Protein AF-A0A225DGY0-F1 (afdb_monomer_lite)

Structure (mmCIF, N/CA/C/O backbone):
data_AF-A0A225DGY0-F1
#
_entry.id   AF-A0A225DGY0-F1
#
loop_
_atom_site.group_PDB
_atom_site.id
_atom_site.type_symbol
_atom_site.label_atom_id
_atom_site.label_alt_id
_atom_site.label_comp_id
_atom_site.label_asym_id
_atom_site.label_entity_id
_atom_site.label_seq_id
_atom_site.pdbx_PDB_ins_code
_atom_site.Cartn_x
_atom_site.Cartn_y
_atom_site.Cartn_z
_atom_site.occupancy
_atom_site.B_iso_or_equiv
_atom_site.auth_seq_id
_atom_site.auth_comp_id
_atom_site.auth_asym_id
_atom_site.auth_atom_id
_atom_site.pdbx_PDB_model_num
ATOM 1 N N . MET A 1 1 ? -38.451 -11.635 30.577 1.00 43.66 1 MET A N 1
ATOM 2 C CA . MET A 1 1 ? -37.779 -10.522 29.883 1.00 43.66 1 MET A CA 1
ATOM 3 C C . MET A 1 1 ? -38.876 -9.990 29.008 1.00 43.66 1 MET A C 1
ATOM 5 O O . MET A 1 1 ? -39.442 -10.801 28.283 1.00 43.66 1 MET A O 1
ATOM 9 N N . ASP A 1 2 ? -39.330 -8.771 29.264 1.00 55.34 2 ASP A N 1
ATOM 10 C CA . ASP A 1 2 ? -40.578 -8.304 28.670 1.00 55.34 2 ASP A CA 1
ATOM 11 C C . ASP A 1 2 ? -40.370 -8.053 27.172 1.00 55.34 2 ASP A C 1
ATOM 13 O O . ASP A 1 2 ? -39.271 -7.681 26.752 1.00 55.34 2 ASP A O 1
ATOM 17 N N . PHE A 1 3 ? -41.392 -8.282 26.346 1.00 41.72 3 PHE A N 1
ATOM 18 C CA . PHE A 1 3 ? -41.265 -8.129 24.886 1.00 41.72 3 PHE A CA 1
ATOM 19 C C . PHE A 1 3 ? -40.825 -6.705 24.497 1.00 41.72 3 PHE A C 1
ATOM 21 O O . PHE A 1 3 ? -40.105 -6.521 23.516 1.00 41.72 3 PHE A O 1
ATOM 28 N N . ASN A 1 4 ? -41.180 -5.714 25.320 1.00 47.50 4 ASN A N 1
ATOM 29 C CA . ASN A 1 4 ? -40.756 -4.323 25.175 1.00 47.50 4 ASN A CA 1
ATOM 30 C C . ASN A 1 4 ? -39.251 -4.102 25.392 1.00 47.50 4 ASN A C 1
ATOM 32 O O . ASN A 1 4 ? -38.656 -3.312 24.659 1.00 47.50 4 ASN A O 1
ATOM 36 N N . ASP A 1 5 ? -38.614 -4.815 26.324 1.00 40.75 5 ASP A N 1
ATOM 37 C CA . ASP A 1 5 ? -37.167 -4.692 26.568 1.00 40.75 5 ASP A CA 1
ATOM 38 C C . ASP A 1 5 ? -36.364 -5.276 25.402 1.00 40.75 5 ASP A C 1
ATOM 40 O O . ASP A 1 5 ? -35.340 -4.725 24.993 1.00 40.75 5 ASP A O 1
ATOM 44 N N . LEU A 1 6 ? -36.855 -6.379 24.823 1.00 39.28 6 LEU A N 1
ATOM 45 C CA . LEU A 1 6 ? -36.258 -6.991 23.637 1.00 39.28 6 LEU A CA 1
ATOM 46 C C . LEU A 1 6 ? -36.388 -6.064 22.419 1.00 39.28 6 LEU A C 1
ATOM 48 O O . LEU A 1 6 ? -35.432 -5.914 21.662 1.00 39.28 6 LEU A O 1
ATOM 52 N N . PHE A 1 7 ? -37.538 -5.401 22.257 1.00 44.56 7 PHE A N 1
ATOM 53 C CA . PHE A 1 7 ? -37.770 -4.431 21.184 1.00 44.56 7 PHE A CA 1
ATOM 54 C C . PHE A 1 7 ? -36.951 -3.150 21.348 1.00 44.56 7 PHE A C 1
ATOM 56 O O . PHE A 1 7 ? -36.443 -2.633 20.355 1.00 44.56 7 PHE A O 1
ATOM 63 N N . GLN A 1 8 ? -36.763 -2.648 22.571 1.00 53.59 8 GLN A N 1
ATOM 64 C CA . GLN A 1 8 ? -35.889 -1.500 22.814 1.00 53.59 8 GLN A CA 1
ATOM 65 C C . GLN A 1 8 ? -34.419 -1.852 22.593 1.00 53.59 8 GLN A C 1
ATOM 67 O O . GLN A 1 8 ? -33.718 -1.104 21.917 1.00 53.59 8 GLN A O 1
ATOM 72 N N . ALA A 1 9 ? -33.950 -3.002 23.083 1.00 46.91 9 ALA A N 1
ATOM 73 C CA . ALA A 1 9 ? -32.581 -3.456 22.846 1.00 46.91 9 ALA A CA 1
ATOM 74 C C . ALA A 1 9 ? -32.314 -3.718 21.353 1.00 46.91 9 ALA A C 1
ATOM 76 O O . ALA A 1 9 ? -31.293 -3.278 20.824 1.00 46.91 9 ALA A O 1
ATOM 77 N N . ALA A 1 10 ? -33.255 -4.359 20.651 1.00 46.62 10 ALA A N 1
ATOM 78 C CA . ALA A 1 10 ? -33.198 -4.533 19.201 1.00 46.62 10 ALA A CA 1
ATOM 79 C C . ALA A 1 10 ? -33.279 -3.189 18.463 1.00 46.62 10 ALA A C 1
ATOM 81 O O . ALA A 1 10 ? -32.582 -3.005 17.473 1.00 46.62 10 ALA A O 1
ATOM 82 N N . GLY A 1 11 ? -34.060 -2.231 18.965 1.00 52.72 11 GLY A N 1
ATOM 83 C CA . GLY A 1 11 ? -34.164 -0.872 18.438 1.00 52.72 11 GLY A CA 1
ATOM 84 C C . GLY A 1 11 ? -32.865 -0.082 18.586 1.00 52.72 11 GLY A C 1
ATOM 85 O O . GLY A 1 11 ? -32.400 0.503 17.615 1.00 52.72 11 GLY A O 1
ATOM 86 N N . TYR A 1 12 ? -32.215 -0.119 19.751 1.00 54.00 12 TYR A N 1
ATOM 87 C CA . TYR A 1 12 ? -30.911 0.517 19.957 1.00 54.00 12 TYR A CA 1
ATOM 88 C C . TYR A 1 12 ? -29.804 -0.166 19.155 1.00 54.00 12 TYR A C 1
ATOM 90 O O . TYR A 1 12 ? -28.963 0.524 18.585 1.00 54.00 12 TYR A O 1
ATOM 98 N N . ALA A 1 13 ? -29.820 -1.497 19.049 1.00 49.66 13 ALA A N 1
ATOM 99 C CA . ALA A 1 13 ? -28.893 -2.235 18.196 1.00 49.66 13 ALA A CA 1
ATOM 100 C C . ALA A 1 13 ? -29.126 -1.932 16.709 1.00 49.66 13 ALA A C 1
ATOM 102 O O . ALA A 1 13 ? -28.163 -1.730 15.979 1.00 49.66 13 ALA A O 1
ATOM 103 N N . ALA A 1 14 ? -30.382 -1.826 16.267 1.00 50.44 14 ALA A N 1
ATOM 104 C CA . ALA A 1 14 ? -30.742 -1.439 14.909 1.00 50.44 14 ALA A CA 1
ATOM 105 C C . ALA A 1 14 ? -30.362 0.015 14.621 1.00 50.44 14 ALA A C 1
ATOM 107 O O . ALA A 1 14 ? -29.851 0.286 13.546 1.00 50.44 14 ALA A O 1
ATOM 108 N N . VAL A 1 15 ? -30.526 0.937 15.573 1.00 54.94 15 VAL A N 1
ATOM 109 C CA . VAL A 1 15 ? -30.087 2.335 15.441 1.00 54.94 15 VAL A CA 1
ATOM 110 C C . VAL A 1 15 ? -28.566 2.431 15.450 1.00 54.94 15 VAL A C 1
ATOM 112 O O . VAL A 1 15 ? -28.019 3.147 14.626 1.00 54.94 15 VAL A O 1
ATOM 115 N N . ALA A 1 16 ? -27.854 1.683 16.293 1.00 54.94 16 ALA A N 1
ATOM 116 C CA . ALA A 1 16 ? -26.393 1.625 16.265 1.00 54.94 16 ALA A CA 1
ATOM 117 C C . ALA A 1 16 ? -25.883 1.000 14.959 1.00 54.94 16 ALA A C 1
ATOM 119 O O . ALA A 1 16 ? -24.943 1.516 14.368 1.00 54.94 16 ALA A O 1
ATOM 120 N N . TYR A 1 17 ? -26.538 -0.055 14.465 1.00 52.03 17 TYR A N 1
ATOM 121 C CA . TYR A 1 17 ? -26.250 -0.699 13.183 1.00 52.03 17 TYR A CA 1
ATOM 122 C C . TYR A 1 17 ? -26.597 0.194 11.990 1.00 52.03 17 TYR A C 1
ATOM 124 O O . TYR A 1 17 ? -25.890 0.175 10.988 1.00 52.03 17 TYR A O 1
ATOM 132 N N . LEU A 1 18 ? -27.654 0.999 12.090 1.00 50.62 18 LEU A N 1
ATOM 133 C CA . LEU A 1 18 ? -28.083 1.955 11.076 1.00 50.62 18 LEU A CA 1
ATOM 134 C C . LEU A 1 18 ? -27.214 3.209 11.108 1.00 50.62 18 LEU A C 1
ATOM 136 O O . LEU A 1 18 ? -26.872 3.697 10.051 1.00 50.62 18 LEU A O 1
ATOM 140 N N . VAL A 1 19 ? -26.754 3.680 12.267 1.00 59.06 19 VAL A N 1
ATOM 141 C CA . VAL A 1 19 ? -25.734 4.734 12.390 1.00 59.06 19 VAL A CA 1
ATOM 142 C C . VAL A 1 19 ? -24.394 4.225 11.874 1.00 59.06 19 VAL A C 1
ATOM 144 O O . VAL A 1 19 ? -23.732 4.933 11.128 1.00 59.06 19 VAL A O 1
ATOM 147 N N . PHE A 1 20 ? -24.027 2.981 12.184 1.00 59.38 20 PHE A N 1
ATOM 148 C CA . PHE A 1 20 ? -22.855 2.321 11.622 1.00 59.38 20 PHE A CA 1
ATOM 149 C C . PHE A 1 20 ? -22.978 2.240 10.099 1.00 59.38 20 PHE A C 1
ATOM 151 O O . PHE A 1 20 ? -22.121 2.770 9.412 1.00 59.38 20 PHE A O 1
ATOM 158 N N . ASN A 1 21 ? -24.079 1.716 9.553 1.00 50.03 21 ASN A N 1
ATOM 159 C CA . ASN A 1 21 ? -24.320 1.661 8.108 1.00 50.03 21 ASN A CA 1
ATOM 160 C C . ASN A 1 21 ? -24.462 3.038 7.455 1.00 50.03 21 ASN A C 1
ATOM 162 O O . ASN A 1 21 ? -24.001 3.216 6.343 1.00 50.03 21 ASN A O 1
ATOM 166 N N . VAL A 1 22 ? -25.063 4.036 8.090 1.00 50.41 22 VAL A N 1
ATOM 167 C CA . VAL A 1 22 ? -25.230 5.377 7.509 1.00 50.41 22 VAL A CA 1
ATOM 168 C C . VAL A 1 22 ? -23.901 6.130 7.516 1.00 50.41 22 VAL A C 1
ATOM 170 O O . VAL A 1 22 ? -23.557 6.743 6.510 1.00 50.41 22 VAL A O 1
ATOM 173 N N . LEU A 1 23 ? -23.097 6.010 8.580 1.00 50.78 23 LEU A N 1
ATOM 174 C CA . LEU A 1 23 ? -21.735 6.557 8.631 1.00 50.78 23 LEU A CA 1
ATOM 175 C C . LEU A 1 23 ? -20.772 5.847 7.667 1.00 50.78 23 LEU A C 1
ATOM 177 O O . LEU A 1 23 ? -19.757 6.424 7.287 1.00 50.78 23 LEU A O 1
ATOM 181 N N . ILE A 1 24 ? -21.071 4.603 7.284 1.00 49.69 24 ILE A N 1
ATOM 182 C CA . ILE A 1 24 ? -20.162 3.737 6.522 1.00 49.69 24 ILE A CA 1
ATOM 183 C C . ILE A 1 24 ? -20.600 3.528 5.060 1.00 49.69 24 ILE A C 1
ATOM 185 O O . ILE A 1 24 ? -19.745 3.299 4.206 1.00 49.69 24 ILE A O 1
ATOM 189 N N . SER A 1 25 ? -21.893 3.622 4.738 1.00 41.69 25 SER A N 1
ATOM 190 C CA . SER A 1 25 ? -22.463 3.121 3.477 1.00 41.69 25 SER A CA 1
ATOM 191 C C . SER A 1 25 ? -23.192 4.154 2.612 1.00 41.69 25 SER A C 1
ATOM 193 O O . SER A 1 25 ? -23.403 3.853 1.439 1.00 41.69 25 SER A O 1
ATOM 195 N N . PHE A 1 26 ? -23.583 5.345 3.083 1.00 42.09 26 PHE A N 1
ATOM 196 C CA . PHE A 1 26 ? -24.443 6.219 2.264 1.00 42.09 26 PHE A CA 1
ATOM 197 C C . PHE A 1 26 ? -23.945 7.661 2.143 1.00 42.09 26 PHE A C 1
ATOM 199 O O . PHE A 1 26 ? -24.099 8.473 3.046 1.00 42.09 26 PHE A O 1
ATOM 206 N N . GLY A 1 27 ? -23.406 7.990 0.960 1.00 40.03 27 GLY A N 1
ATOM 207 C CA . GLY A 1 27 ? -23.360 9.379 0.491 1.00 40.03 27 GLY A CA 1
ATOM 208 C C . GLY A 1 27 ? -22.346 9.711 -0.606 1.00 40.03 27 GLY A C 1
ATOM 209 O O . GLY A 1 27 ? -22.573 10.657 -1.348 1.00 40.03 27 GLY A O 1
ATOM 210 N N . SER A 1 28 ? -21.240 8.968 -0.747 1.00 39.97 28 SER A N 1
ATOM 211 C CA . SER A 1 28 ? -20.116 9.437 -1.591 1.00 39.97 28 SER A CA 1
ATOM 212 C C . SER A 1 28 ? -19.789 8.600 -2.831 1.00 39.97 28 SER A C 1
ATOM 214 O O . SER A 1 28 ? -18.957 9.026 -3.628 1.00 39.97 28 SER A O 1
ATOM 216 N N . GLY A 1 29 ? -20.376 7.407 -2.994 1.00 40.22 29 GLY A N 1
ATOM 217 C CA . GLY A 1 29 ? -20.000 6.477 -4.072 1.00 40.22 29 GLY A CA 1
ATOM 218 C C . GLY A 1 29 ? -18.549 5.972 -3.997 1.00 40.22 29 GLY A C 1
ATOM 219 O O . GLY A 1 29 ? -18.091 5.281 -4.903 1.00 40.22 29 GLY A O 1
ATOM 220 N N . ARG A 1 30 ? -17.816 6.303 -2.925 1.00 46.16 30 ARG A N 1
ATOM 221 C CA . ARG A 1 30 ? -16.443 5.853 -2.684 1.00 46.16 30 ARG A CA 1
ATOM 222 C C . ARG A 1 30 ? -16.454 4.568 -1.859 1.00 46.16 30 ARG A C 1
ATOM 224 O O . ARG A 1 30 ? -17.245 4.470 -0.918 1.00 46.16 30 ARG A O 1
ATOM 231 N N . PRO A 1 31 ? -15.600 3.580 -2.174 1.00 56.22 31 PRO A N 1
ATOM 232 C CA . PRO A 1 31 ? -15.508 2.364 -1.384 1.00 56.22 31 PRO A CA 1
ATOM 233 C C . PRO A 1 31 ? -15.142 2.714 0.063 1.00 56.22 31 PRO A C 1
ATOM 235 O O . PRO A 1 31 ? -14.273 3.542 0.309 1.00 56.22 31 PRO A O 1
ATOM 238 N N . LEU A 1 32 ? -15.794 2.040 1.009 1.00 52.81 32 LEU A N 1
ATOM 239 C CA . LEU A 1 32 ? -15.643 2.087 2.475 1.00 52.81 32 LEU A CA 1
ATOM 240 C C . LEU A 1 32 ? -14.188 2.265 2.968 1.00 52.81 32 LEU A C 1
ATOM 242 O O . LEU A 1 32 ? -13.903 2.942 3.957 1.00 52.81 32 LEU A O 1
ATOM 246 N N . VAL A 1 33 ? -13.256 1.695 2.206 1.00 54.44 33 VAL A N 1
ATOM 247 C CA . VAL A 1 33 ? -11.804 1.790 2.368 1.00 54.44 33 VAL A CA 1
ATOM 248 C C . VAL A 1 33 ? -11.294 3.235 2.341 1.00 54.44 33 VAL A C 1
ATOM 250 O O . VAL A 1 33 ? -10.445 3.587 3.148 1.00 54.44 33 VAL A O 1
ATOM 253 N N . GLU A 1 34 ? -11.805 4.098 1.467 1.00 56.53 34 GLU A N 1
ATOM 254 C CA . GLU A 1 34 ? -11.329 5.482 1.318 1.00 56.53 34 GLU A CA 1
ATOM 255 C C . GLU A 1 34 ? -11.745 6.393 2.482 1.00 56.53 34 GLU A C 1
ATOM 257 O O . GLU A 1 34 ? -11.061 7.376 2.761 1.00 56.53 34 GLU A O 1
ATOM 262 N N . TRP A 1 35 ? -12.823 6.052 3.193 1.00 60.88 35 TRP A N 1
ATOM 263 C CA . TRP A 1 35 ? -13.296 6.797 4.363 1.00 60.88 35 TRP A CA 1
ATOM 264 C C . TRP A 1 35 ? -12.633 6.333 5.655 1.00 60.88 35 TRP A C 1
ATOM 266 O O . TRP A 1 35 ? -12.118 7.142 6.429 1.00 60.88 35 TRP A O 1
ATOM 276 N N . ILE A 1 36 ? -12.626 5.021 5.892 1.00 63.78 36 ILE A N 1
ATOM 277 C CA . ILE A 1 36 ? -12.161 4.484 7.170 1.00 63.78 36 ILE A CA 1
ATOM 278 C C . ILE A 1 36 ? -10.637 4.451 7.235 1.00 63.78 36 ILE A C 1
ATOM 280 O O . ILE A 1 36 ? -10.069 4.705 8.292 1.00 63.78 36 ILE A O 1
ATOM 284 N N . ASN A 1 37 ? -9.938 4.191 6.130 1.00 66.62 37 ASN A N 1
ATOM 285 C CA . ASN A 1 37 ? -8.486 4.036 6.152 1.00 66.62 37 ASN A CA 1
ATOM 286 C C . ASN A 1 37 ? -7.710 5.278 6.656 1.00 66.62 37 ASN A C 1
ATOM 288 O O . ASN A 1 37 ? -6.872 5.106 7.546 1.00 66.62 37 ASN A O 1
ATOM 292 N N . PRO A 1 38 ? -8.005 6.521 6.217 1.00 67.38 38 PRO A N 1
ATOM 293 C CA . PRO A 1 38 ? -7.374 7.710 6.801 1.00 67.38 38 PRO A CA 1
ATOM 294 C C . PRO A 1 38 ? -7.800 7.961 8.253 1.00 67.38 38 PRO A C 1
ATOM 296 O O . PRO A 1 38 ? -7.020 8.457 9.072 1.00 67.38 38 PRO A O 1
ATOM 299 N N . GLY A 1 39 ? -9.040 7.597 8.589 1.00 68.12 39 GLY A N 1
ATOM 300 C CA . GLY A 1 39 ? -9.630 7.798 9.909 1.00 68.12 39 GLY A CA 1
ATOM 301 C C . GLY A 1 39 ? -9.282 6.727 10.946 1.00 68.12 39 GLY A C 1
ATOM 302 O O . GLY A 1 39 ? -9.445 6.968 12.139 1.00 68.12 39 GLY A O 1
ATOM 303 N N . ARG A 1 40 ? -8.765 5.557 10.543 1.00 74.81 40 ARG A N 1
ATOM 304 C CA . ARG A 1 40 ? -8.641 4.380 11.426 1.00 74.81 40 ARG A CA 1
ATOM 305 C C . ARG A 1 40 ? -7.743 4.611 12.636 1.00 74.81 40 ARG A C 1
ATOM 307 O O . ARG A 1 40 ? -7.949 3.999 13.678 1.00 74.81 40 ARG A O 1
ATOM 314 N N . ARG A 1 41 ? -6.776 5.530 12.525 1.00 75.06 41 ARG A N 1
ATOM 315 C CA . ARG A 1 41 ? -5.913 5.958 13.641 1.00 75.06 41 ARG A CA 1
ATOM 316 C C . ARG A 1 41 ? -6.683 6.641 14.775 1.00 75.06 41 ARG A C 1
ATOM 318 O O . ARG A 1 41 ? -6.190 6.683 15.894 1.00 75.06 41 ARG A O 1
ATOM 325 N N . PHE A 1 42 ? -7.873 7.167 14.487 1.00 78.81 42 PHE A N 1
ATOM 326 C CA . PHE A 1 42 ? -8.745 7.810 15.463 1.00 78.81 42 PHE A CA 1
ATOM 327 C C . PHE A 1 42 ? -9.710 6.826 16.141 1.00 78.81 42 PHE A C 1
ATOM 329 O O . PHE A 1 42 ? -10.309 7.186 17.148 1.00 78.81 42 PHE A O 1
ATOM 336 N N . LEU A 1 43 ? -9.829 5.580 15.663 1.00 79.88 43 LEU A N 1
ATOM 337 C CA . LEU A 1 43 ? -10.705 4.579 16.288 1.00 79.88 43 LEU A CA 1
ATOM 338 C C . LEU A 1 43 ? -10.239 4.187 17.705 1.00 79.88 43 LEU A C 1
ATOM 340 O O . LEU A 1 43 ? -11.086 4.157 18.600 1.00 79.88 43 LEU A O 1
ATOM 344 N N . PRO A 1 44 ? -8.933 3.964 17.980 1.00 82.94 44 PRO A N 1
ATOM 345 C CA . PRO A 1 44 ? -8.470 3.733 19.349 1.00 82.94 44 PRO A CA 1
ATOM 346 C C . PRO A 1 44 ? -8.725 4.909 20.312 1.00 82.94 44 PRO A C 1
ATOM 348 O O . PRO A 1 44 ? -9.330 4.670 21.356 1.00 82.94 44 PRO A O 1
ATOM 351 N N . PRO A 1 45 ? -8.352 6.175 20.012 1.00 79.75 45 PRO A N 1
ATOM 352 C CA . PRO A 1 45 ? -8.639 7.280 20.927 1.00 79.75 45 PRO A CA 1
ATOM 353 C C . PRO A 1 45 ? -10.141 7.557 21.063 1.00 79.75 45 PRO A C 1
ATOM 355 O O . PRO A 1 45 ? -10.576 7.906 22.155 1.00 79.75 45 PRO A O 1
ATOM 358 N N . LEU A 1 46 ? -10.948 7.336 20.017 1.00 79.25 46 LEU A N 1
ATOM 359 C CA . LEU A 1 46 ? -12.409 7.376 20.124 1.00 79.25 46 LEU A CA 1
ATOM 360 C C . LEU A 1 46 ? -12.919 6.319 21.111 1.00 79.25 46 LEU A C 1
ATOM 362 O O . LEU A 1 46 ? -13.724 6.637 21.978 1.00 79.25 46 LEU A O 1
ATOM 366 N N . THR A 1 47 ? -12.414 5.086 21.021 1.00 82.25 47 THR A N 1
ATOM 367 C CA . THR A 1 47 ? -12.755 4.005 21.961 1.00 82.25 47 THR A CA 1
ATOM 368 C C . THR A 1 47 ? -12.428 4.415 23.396 1.00 82.25 47 THR A C 1
ATOM 370 O O . THR A 1 47 ? -13.274 4.297 24.277 1.00 82.25 47 THR A O 1
ATOM 373 N N . VAL A 1 48 ? -11.229 4.957 23.632 1.00 87.50 48 VAL A N 1
ATOM 374 C CA . VAL A 1 48 ? -10.813 5.438 24.959 1.00 87.50 48 VAL A CA 1
ATOM 375 C C . VAL A 1 48 ? -11.718 6.572 25.446 1.00 87.50 48 VAL A C 1
ATOM 377 O O . VAL A 1 48 ? -12.178 6.530 26.583 1.00 87.50 48 VAL A O 1
ATOM 380 N N . ALA A 1 49 ? -12.029 7.553 24.596 1.00 83.44 49 ALA A N 1
ATOM 381 C CA . ALA A 1 49 ? -12.915 8.662 24.946 1.00 83.44 49 ALA A CA 1
ATOM 382 C C . ALA A 1 49 ? -14.329 8.182 25.315 1.00 83.44 49 ALA A C 1
ATOM 384 O O . ALA A 1 49 ? -14.900 8.653 26.297 1.00 83.44 49 ALA A O 1
ATOM 385 N N . LEU A 1 50 ? -14.872 7.209 24.576 1.00 81.06 50 LEU A N 1
ATOM 386 C CA . LEU A 1 50 ? -16.164 6.591 24.875 1.00 81.06 50 LEU A CA 1
ATOM 387 C C . LEU A 1 50 ? -16.131 5.832 26.208 1.00 81.06 50 LEU A C 1
ATOM 389 O O . LEU A 1 50 ? -17.059 5.964 27.000 1.00 81.06 50 LEU A O 1
ATOM 393 N N . LEU A 1 51 ? -15.058 5.089 26.496 1.00 90.38 51 LEU A N 1
ATOM 394 C CA . LEU A 1 51 ? -14.900 4.391 27.776 1.00 90.38 51 LEU A CA 1
ATOM 395 C C . LEU A 1 51 ? -14.775 5.367 28.956 1.00 90.38 51 LEU A C 1
ATOM 397 O O . LEU A 1 51 ? -15.384 5.137 29.998 1.00 90.38 51 LEU A O 1
ATOM 401 N N . ILE A 1 52 ? -14.055 6.482 28.787 1.00 89.88 52 ILE A N 1
ATOM 402 C CA . ILE A 1 52 ? -13.982 7.554 29.794 1.00 89.88 52 ILE A CA 1
ATOM 403 C C . ILE A 1 52 ? -15.368 8.165 30.021 1.00 89.88 52 ILE A C 1
ATOM 405 O O . ILE A 1 52 ? -15.777 8.346 31.166 1.00 89.88 52 ILE A O 1
ATOM 409 N N . LEU A 1 53 ? -16.115 8.450 28.949 1.00 83.75 53 LEU A N 1
ATOM 410 C CA . LEU A 1 53 ? -17.469 8.996 29.037 1.00 83.75 53 LEU A CA 1
ATOM 411 C C . LEU A 1 53 ? -18.428 8.029 29.747 1.00 83.75 53 LEU A C 1
ATOM 413 O O . LEU A 1 53 ? -19.177 8.450 30.627 1.00 83.75 53 LEU A O 1
ATOM 417 N N . ALA A 1 54 ? -18.378 6.738 29.411 1.00 86.62 54 ALA A N 1
ATOM 418 C CA . ALA A 1 54 ? -19.161 5.703 30.079 1.00 86.62 54 ALA A CA 1
ATOM 419 C C . ALA A 1 54 ? -18.811 5.596 31.571 1.00 86.62 54 ALA A C 1
ATOM 421 O O . ALA A 1 54 ? -19.710 5.580 32.413 1.00 86.62 54 ALA A O 1
ATOM 422 N N . GLY A 1 55 ? -17.518 5.598 31.907 1.00 90.06 55 GLY A N 1
ATOM 423 C CA . GLY A 1 55 ? -17.046 5.618 33.291 1.00 90.06 55 GLY A CA 1
ATOM 424 C C . GLY A 1 55 ? -17.515 6.862 34.048 1.00 90.06 55 GLY A C 1
ATOM 425 O O . GLY A 1 55 ? -17.989 6.751 35.175 1.00 90.06 55 GLY A O 1
ATOM 426 N N . GLY A 1 56 ? -17.474 8.036 33.412 1.00 90.62 56 GLY A N 1
ATOM 427 C CA . GLY A 1 56 ? -17.970 9.290 33.981 1.00 90.62 56 GLY A CA 1
ATOM 428 C C . GLY A 1 56 ? -19.479 9.281 34.244 1.00 90.62 56 GLY A C 1
ATOM 429 O O . GLY A 1 56 ? -19.920 9.749 35.293 1.00 90.62 56 GLY A O 1
ATOM 430 N N . LEU A 1 57 ? -20.277 8.705 33.337 1.00 85.56 57 LEU A N 1
ATOM 431 C CA . LEU A 1 57 ? -21.718 8.521 33.546 1.00 85.56 57 LEU A CA 1
ATOM 432 C C . LEU A 1 57 ? -22.008 7.555 34.697 1.00 85.56 57 LEU A C 1
ATOM 434 O O . LEU A 1 57 ? -22.864 7.849 35.531 1.00 85.56 57 LEU A O 1
ATOM 438 N N . LEU A 1 58 ? -21.272 6.444 34.778 1.00 89.94 58 LEU A N 1
ATOM 439 C CA . LEU A 1 58 ? -21.427 5.474 35.860 1.00 89.94 58 LEU A CA 1
ATOM 440 C C . LEU A 1 58 ? -21.007 6.068 37.213 1.00 89.94 58 LEU A C 1
ATOM 442 O O . LEU A 1 58 ? -21.698 5.875 38.209 1.00 89.94 58 LEU A O 1
ATOM 446 N N . HIS A 1 59 ? -19.936 6.862 37.240 1.00 90.06 59 HIS A N 1
ATOM 447 C CA . HIS A 1 59 ? -19.496 7.579 38.434 1.00 90.06 59 HIS A CA 1
ATOM 448 C C . HIS A 1 59 ? -20.519 8.629 38.885 1.00 90.06 59 HIS A C 1
ATOM 450 O O . HIS A 1 59 ? -20.873 8.703 40.061 1.00 90.06 59 HIS A O 1
ATOM 456 N N . LYS A 1 60 ? -21.073 9.401 37.941 1.00 88.75 60 LYS A N 1
ATOM 457 C CA . LYS A 1 60 ? -22.159 10.349 38.221 1.00 88.75 60 LYS A CA 1
ATOM 458 C C . LYS A 1 60 ? -23.394 9.640 38.776 1.00 88.75 60 LYS A C 1
ATOM 460 O O . LYS A 1 60 ? -24.025 10.162 39.692 1.00 88.75 60 LYS A O 1
ATOM 465 N N . ALA A 1 61 ? -23.729 8.462 38.249 1.00 87.38 61 ALA A N 1
ATOM 466 C CA . ALA A 1 61 ? -24.812 7.635 38.771 1.00 87.38 61 ALA A CA 1
ATOM 467 C C . ALA A 1 61 ? -24.514 7.163 40.203 1.00 87.38 61 ALA A C 1
ATOM 469 O O . ALA A 1 61 ? -25.374 7.289 41.070 1.00 87.38 61 ALA A O 1
ATOM 470 N N . SER A 1 62 ? -23.289 6.702 40.469 1.00 91.44 62 SER A N 1
ATOM 471 C CA . SER A 1 62 ? -22.852 6.282 41.806 1.00 91.44 62 SER A CA 1
ATOM 472 C C . SER A 1 62 ? -23.017 7.399 42.837 1.00 91.44 62 SER A C 1
ATOM 474 O O . SER A 1 62 ? -23.651 7.191 43.871 1.00 91.44 62 SER A O 1
ATOM 476 N N . LEU A 1 63 ? -22.572 8.617 42.514 1.00 91.19 63 LEU A N 1
ATOM 477 C CA . LEU A 1 63 ? -22.745 9.781 43.388 1.00 91.19 63 LEU A CA 1
ATOM 478 C C . LEU A 1 63 ? -24.218 10.172 43.567 1.00 91.19 63 LEU A C 1
ATOM 480 O O . LEU A 1 63 ? -24.644 10.497 44.673 1.00 91.19 63 LEU A O 1
ATOM 484 N N . ARG A 1 64 ? -25.005 10.145 42.484 1.00 90.06 64 ARG A N 1
ATOM 485 C CA . ARG A 1 64 ? -26.416 10.560 42.500 1.00 90.06 64 ARG A CA 1
ATOM 486 C C . ARG A 1 64 ? -27.296 9.608 43.305 1.00 90.06 64 ARG A C 1
ATOM 488 O O . ARG A 1 64 ? -28.233 10.061 43.956 1.00 90.06 64 ARG A O 1
ATOM 495 N N . TYR A 1 65 ? -27.023 8.310 43.221 1.00 88.00 65 TYR A N 1
ATOM 496 C CA . TYR A 1 65 ? -27.843 7.264 43.828 1.00 88.00 65 TYR A CA 1
ATOM 497 C C . TYR A 1 65 ? -27.230 6.670 45.101 1.00 88.00 65 TYR A C 1
ATOM 499 O O . TYR A 1 65 ? -27.866 5.817 45.709 1.00 88.00 65 TYR A O 1
ATOM 507 N N . GLN A 1 66 ? -26.041 7.132 45.515 1.00 90.25 66 GLN A N 1
ATOM 508 C CA . GLN A 1 66 ? -25.299 6.636 46.685 1.00 90.25 66 GLN A CA 1
ATOM 509 C C . GLN A 1 66 ? -25.124 5.110 46.677 1.00 90.25 66 GLN A C 1
ATOM 511 O O . GLN A 1 66 ? -25.250 4.441 47.699 1.00 90.25 66 GLN A O 1
ATOM 516 N N . GLN A 1 67 ? -24.864 4.557 45.495 1.00 88.94 67 GLN A N 1
ATOM 517 C CA . GLN A 1 67 ? -24.681 3.126 45.276 1.00 88.94 67 GLN A CA 1
ATOM 518 C C . GLN A 1 67 ? -23.333 2.871 44.617 1.00 88.94 67 GLN A C 1
ATOM 520 O O . GLN A 1 67 ? -22.846 3.691 43.830 1.00 88.94 67 GLN A O 1
ATOM 525 N N . ASP A 1 68 ? -22.747 1.713 44.905 1.00 90.31 68 ASP A N 1
ATOM 526 C CA . ASP A 1 68 ? -21.526 1.288 44.239 1.00 90.31 68 ASP A CA 1
ATOM 527 C C . ASP A 1 68 ? -21.778 0.979 42.759 1.00 90.31 68 ASP A C 1
ATOM 529 O O . ASP A 1 68 ? -22.863 0.581 42.329 1.00 90.31 68 ASP A O 1
ATOM 533 N N . HIS A 1 69 ? -20.728 1.146 41.955 1.00 85.94 69 HIS A N 1
ATOM 534 C CA . HIS A 1 69 ? -20.766 0.966 40.502 1.00 85.94 69 HIS A CA 1
ATOM 535 C C . HIS A 1 69 ? -21.243 -0.443 40.103 1.00 85.94 69 HIS A C 1
ATOM 537 O O . HIS A 1 69 ? -22.001 -0.595 39.145 1.00 85.94 69 HIS A O 1
ATOM 543 N N . LEU A 1 70 ? -20.814 -1.473 40.844 1.00 85.62 70 LEU A N 1
ATOM 544 C CA . LEU A 1 70 ? -21.198 -2.866 40.600 1.00 85.62 70 LEU A CA 1
ATOM 545 C C . LEU A 1 70 ? -22.660 -3.132 40.957 1.00 85.62 70 LEU A C 1
ATOM 547 O O . LEU A 1 70 ? -23.332 -3.855 40.225 1.00 85.62 70 LEU A O 1
ATOM 551 N N . ASP A 1 71 ? -23.167 -2.516 42.024 1.00 84.75 71 ASP A N 1
ATOM 552 C CA . ASP A 1 71 ? -24.562 -2.670 42.433 1.00 84.75 71 ASP A CA 1
ATOM 553 C C . ASP A 1 71 ? -25.500 -2.002 41.429 1.00 84.75 71 ASP A C 1
ATOM 555 O O . ASP A 1 71 ? -26.488 -2.607 41.021 1.00 84.75 71 ASP A O 1
ATOM 559 N N . LEU A 1 72 ? -25.139 -0.821 40.921 1.00 83.00 72 LEU A N 1
ATOM 560 C CA . LEU A 1 72 ? -25.876 -0.145 39.848 1.00 83.00 72 LEU A CA 1
ATOM 561 C C . LEU A 1 72 ? -25.972 -0.995 38.570 1.00 83.00 72 LEU A C 1
ATOM 563 O O . LEU A 1 72 ? -27.040 -1.090 37.960 1.00 83.00 72 LEU A O 1
ATOM 567 N N . LEU A 1 73 ? -24.875 -1.649 38.174 1.00 82.62 73 LEU A N 1
ATOM 568 C CA . LEU A 1 73 ? -24.862 -2.565 37.027 1.00 82.62 73 LEU A CA 1
ATOM 569 C C . LEU A 1 73 ? -25.658 -3.847 37.305 1.00 82.62 73 LEU A C 1
ATOM 571 O O . LEU A 1 73 ? -26.326 -4.369 36.413 1.00 82.62 73 LEU A O 1
ATOM 575 N N . ARG A 1 74 ? -25.623 -4.352 38.541 1.00 83.50 74 ARG A N 1
ATOM 576 C CA . ARG A 1 74 ? -26.364 -5.550 38.949 1.00 83.50 74 ARG A CA 1
ATOM 577 C C . ARG A 1 74 ? -27.871 -5.305 38.962 1.00 83.50 74 ARG A C 1
ATOM 579 O O . ARG A 1 74 ? -28.613 -6.149 38.467 1.00 83.50 74 ARG A O 1
ATOM 586 N N . VAL A 1 75 ? -28.299 -4.136 39.443 1.00 80.00 75 VAL A N 1
ATOM 587 C CA . VAL A 1 75 ? -29.701 -3.686 39.445 1.00 80.00 75 VAL A CA 1
ATOM 588 C C . VAL A 1 75 ? -30.250 -3.586 38.020 1.00 80.00 75 VAL A C 1
ATOM 590 O O . VAL A 1 75 ? -31.379 -3.998 37.761 1.00 80.00 75 VAL A O 1
ATOM 593 N N . MET A 1 76 ? -29.430 -3.133 37.064 1.00 79.62 76 MET A N 1
ATOM 594 C CA . MET A 1 76 ? -29.803 -3.132 35.645 1.00 79.62 76 MET A CA 1
ATOM 595 C C . MET A 1 76 ? -30.092 -4.551 35.115 1.00 79.62 76 MET A C 1
ATOM 597 O O . MET A 1 76 ? -31.005 -4.734 34.314 1.00 79.62 76 MET A O 1
ATOM 601 N N . ILE A 1 77 ? -29.344 -5.562 35.565 1.00 77.88 77 ILE A N 1
ATOM 602 C CA . ILE A 1 77 ? -29.518 -6.960 35.135 1.00 77.88 77 ILE A CA 1
ATOM 603 C C . ILE A 1 77 ? -30.736 -7.610 35.819 1.00 77.88 77 ILE A C 1
ATOM 605 O O . ILE A 1 77 ? -31.394 -8.466 35.223 1.00 77.88 77 ILE A O 1
ATOM 609 N N . SER A 1 78 ? -31.064 -7.210 37.054 1.00 77.19 78 SER A N 1
ATOM 610 C CA . SER A 1 78 ? -32.105 -7.848 37.871 1.00 77.19 78 SER A CA 1
ATOM 611 C C . SER A 1 78 ? -33.546 -7.371 37.613 1.00 77.19 78 SER A C 1
ATOM 613 O O . SER A 1 78 ? -34.450 -7.900 38.249 1.00 77.19 78 SER A O 1
ATOM 615 N N . LYS A 1 79 ? -33.773 -6.496 36.617 1.00 58.28 79 LYS A N 1
ATOM 616 C CA . LYS A 1 79 ? -35.080 -6.046 36.062 1.00 58.28 79 LYS A CA 1
ATOM 617 C C . LYS A 1 79 ? -35.868 -4.958 36.804 1.00 58.28 79 LYS A C 1
ATOM 619 O O . LYS A 1 79 ? -36.911 -4.557 36.297 1.00 58.28 79 LYS A O 1
ATOM 624 N N . ASP A 1 80 ? -35.363 -4.390 37.894 1.00 58.19 80 ASP A N 1
ATOM 625 C CA . ASP A 1 80 ? -36.049 -3.282 38.572 1.00 58.19 80 ASP A CA 1
ATOM 626 C C . ASP A 1 80 ? -35.409 -1.934 38.212 1.00 58.19 80 ASP A C 1
ATOM 628 O O . ASP A 1 80 ? -34.397 -1.526 38.771 1.00 58.19 80 ASP A O 1
ATOM 632 N N . GLN A 1 81 ? -36.013 -1.243 37.238 1.00 69.12 81 GLN A N 1
ATOM 633 C CA . GLN A 1 81 ? -35.735 0.149 36.848 1.00 69.12 81 GLN A CA 1
ATOM 634 C C . GLN A 1 81 ? -34.245 0.511 36.687 1.00 69.12 81 GLN A C 1
ATOM 636 O O . GLN A 1 81 ? -33.646 1.192 37.528 1.00 69.12 81 GLN A O 1
ATOM 641 N N . ALA A 1 82 ? -33.668 0.144 35.540 1.00 70.31 82 ALA A N 1
ATOM 642 C CA . ALA A 1 82 ? -32.354 0.634 35.138 1.00 70.31 82 ALA A CA 1
ATOM 643 C C . ALA A 1 82 ? -32.332 2.173 35.134 1.00 70.31 82 ALA A C 1
ATOM 645 O O . ALA A 1 82 ? -33.118 2.825 34.442 1.00 70.31 82 ALA A O 1
ATOM 646 N N . LYS A 1 83 ? -31.428 2.768 35.920 1.00 83.19 83 LYS A N 1
ATOM 647 C CA . LYS A 1 83 ? -31.262 4.225 35.953 1.00 83.19 83 LYS A CA 1
ATOM 648 C C . LYS A 1 83 ? -30.752 4.711 34.588 1.00 83.19 83 LYS A C 1
ATOM 650 O O . LYS A 1 83 ? -29.888 4.050 34.003 1.00 83.19 83 LYS A O 1
ATOM 655 N N . PRO A 1 84 ? -31.247 5.850 34.073 1.00 81.25 84 PRO A N 1
ATOM 656 C CA . PRO A 1 84 ? -30.948 6.286 32.710 1.00 81.25 84 PRO A CA 1
ATOM 657 C C . PRO A 1 84 ? -29.449 6.519 32.479 1.00 81.25 84 PRO A C 1
ATOM 659 O O . PRO A 1 84 ? -28.943 6.233 31.397 1.00 81.25 84 PRO A O 1
ATOM 662 N N . GLU A 1 85 ? -28.708 6.965 33.496 1.00 82.25 85 GLU A N 1
ATOM 663 C CA . GLU A 1 85 ? -27.254 7.134 33.425 1.00 82.25 85 GLU A CA 1
ATOM 664 C C . GLU A 1 85 ? -26.509 5.800 33.308 1.00 82.25 85 GLU A C 1
ATOM 666 O O . GLU A 1 85 ? -25.527 5.716 32.574 1.00 82.25 85 GLU A O 1
ATOM 671 N N . VAL A 1 86 ? -26.986 4.753 33.991 1.00 84.56 86 VAL A N 1
ATOM 672 C CA . VAL A 1 86 ? -26.405 3.401 33.925 1.00 84.56 86 VAL A CA 1
ATOM 673 C C . VAL A 1 86 ? -26.676 2.789 32.553 1.00 84.56 86 VAL A C 1
ATOM 675 O O . VAL A 1 86 ? -25.767 2.242 31.932 1.00 84.56 86 VAL A O 1
ATOM 678 N N . LEU A 1 87 ? -27.896 2.957 32.035 1.00 83.75 87 LEU A N 1
ATOM 679 C CA . LEU A 1 87 ? -28.270 2.494 30.700 1.00 83.75 87 LEU A CA 1
ATOM 680 C C . LEU A 1 87 ? -27.452 3.206 29.610 1.00 83.75 87 LEU A C 1
ATOM 682 O O . LEU A 1 87 ? -26.929 2.557 28.704 1.00 83.75 87 LEU A O 1
ATOM 686 N N . GLY A 1 88 ? -27.253 4.521 29.745 1.00 78.12 88 GLY A N 1
ATOM 687 C CA . GLY A 1 88 ? -26.367 5.302 28.881 1.00 78.12 88 GLY A CA 1
ATOM 688 C C . GLY A 1 88 ? -24.905 4.851 28.958 1.00 78.12 88 GLY A C 1
ATOM 689 O O . GLY A 1 88 ? -24.271 4.656 27.922 1.00 78.12 88 GLY A O 1
ATOM 690 N N . ALA A 1 89 ? -24.373 4.625 30.163 1.00 83.44 89 ALA A N 1
ATOM 691 C CA . ALA A 1 89 ? -23.007 4.135 30.356 1.00 83.44 89 ALA A CA 1
ATOM 692 C C . ALA A 1 89 ? -22.787 2.765 29.691 1.00 83.44 89 ALA A C 1
ATOM 694 O O . ALA A 1 89 ? -21.783 2.559 29.003 1.00 83.44 89 ALA A O 1
ATOM 695 N N . VAL A 1 90 ? -23.739 1.840 29.836 1.00 86.50 90 VAL A N 1
ATOM 696 C CA . VAL A 1 90 ? -23.668 0.506 29.225 1.00 86.50 90 VAL A CA 1
ATOM 697 C C . VAL A 1 90 ? -23.793 0.578 27.707 1.00 86.50 90 VAL A C 1
ATOM 699 O O . VAL A 1 90 ? -22.985 -0.038 27.013 1.00 86.50 90 VAL A O 1
ATOM 702 N N . ALA A 1 91 ? -24.720 1.375 27.172 1.00 84.62 91 ALA A N 1
ATOM 703 C CA . ALA A 1 91 ? -24.851 1.574 25.729 1.00 84.62 91 ALA A CA 1
ATOM 704 C C . ALA A 1 91 ? -23.560 2.138 25.107 1.00 84.62 91 ALA A C 1
ATOM 706 O O . ALA A 1 91 ? -23.076 1.619 24.100 1.00 84.62 91 ALA A O 1
ATOM 707 N N . ILE A 1 92 ? -22.950 3.148 25.739 1.00 81.19 92 ILE A N 1
ATOM 708 C CA . ILE A 1 92 ? -21.680 3.736 25.282 1.00 81.19 92 ILE A CA 1
ATOM 709 C C . ILE A 1 92 ? -20.534 2.724 25.385 1.00 81.19 92 ILE A C 1
ATOM 711 O O . ILE A 1 92 ? -19.703 2.650 24.480 1.00 81.19 92 ILE A O 1
ATOM 715 N N . THR A 1 93 ? -20.502 1.912 26.443 1.00 87.50 93 THR A N 1
ATOM 716 C CA . THR A 1 93 ? -19.491 0.855 26.604 1.00 87.50 93 THR A CA 1
ATOM 717 C C . THR A 1 93 ? -19.614 -0.198 25.507 1.00 87.50 93 THR A C 1
ATOM 719 O O . THR A 1 93 ? -18.616 -0.553 24.887 1.00 87.50 93 THR A O 1
ATOM 722 N N . LEU A 1 94 ? -20.830 -0.667 25.212 1.00 86.62 94 LEU A N 1
ATOM 723 C CA . LEU A 1 94 ? -21.076 -1.616 24.123 1.00 86.62 94 LEU A CA 1
ATOM 724 C C . LEU A 1 94 ? -20.675 -1.028 22.767 1.00 86.62 94 LEU A C 1
ATOM 726 O O . LEU A 1 94 ? -20.045 -1.713 21.960 1.00 86.62 94 LEU A O 1
ATOM 730 N N . PHE A 1 95 ? -20.965 0.254 22.537 1.00 81.38 95 PHE A N 1
ATOM 731 C CA . PHE A 1 95 ? -20.523 0.942 21.330 1.00 81.38 95 PHE A CA 1
ATOM 732 C C . PHE A 1 95 ? -18.992 1.006 21.243 1.00 81.38 95 PHE A C 1
ATOM 734 O O . PHE A 1 95 ? -18.428 0.612 20.224 1.00 81.38 95 PHE A O 1
ATOM 741 N N . ALA A 1 96 ? -18.298 1.388 22.318 1.00 83.75 96 ALA A N 1
ATOM 742 C CA . ALA A 1 96 ? -16.836 1.385 22.371 1.00 83.75 96 ALA A CA 1
ATOM 743 C C . ALA A 1 96 ? -16.252 -0.012 22.087 1.00 83.75 96 ALA A C 1
ATOM 745 O O . ALA A 1 96 ? -15.324 -0.154 21.289 1.00 83.75 96 ALA A O 1
ATOM 746 N N . LEU A 1 97 ? -16.839 -1.059 22.674 1.00 87.31 97 LEU A N 1
ATOM 747 C CA . LEU A 1 97 ? -16.428 -2.443 22.439 1.00 87.31 97 LEU A CA 1
ATOM 748 C C . LEU A 1 97 ? -16.669 -2.893 20.996 1.00 87.31 97 LEU A C 1
ATOM 750 O O . LEU A 1 97 ? -15.889 -3.695 20.497 1.00 87.31 97 LEU A O 1
ATOM 754 N N . SER A 1 98 ? -17.682 -2.365 20.305 1.00 84.56 98 SER A N 1
ATOM 755 C CA . SER A 1 98 ? -17.922 -2.651 18.883 1.00 84.56 98 SER A CA 1
ATOM 756 C C . SER A 1 98 ? -16.913 -1.970 17.944 1.00 84.56 98 SER A C 1
ATOM 758 O O . SER A 1 98 ? -16.591 -2.510 16.885 1.00 84.56 98 SER A O 1
ATOM 760 N N . VAL A 1 99 ? -16.344 -0.826 18.345 1.00 80.06 99 VAL A N 1
ATOM 761 C CA . VAL A 1 99 ? -15.331 -0.098 17.559 1.00 80.06 99 VAL A CA 1
ATOM 762 C C . VAL A 1 99 ? -14.012 -0.877 17.479 1.00 80.06 99 VAL A C 1
ATOM 764 O O . VAL A 1 99 ? -13.334 -0.833 16.451 1.00 80.06 99 VAL A O 1
ATOM 767 N N . LEU A 1 100 ? -13.652 -1.638 18.518 1.00 83.31 100 LEU A N 1
ATOM 768 C CA . LEU A 1 100 ? -12.401 -2.407 18.564 1.00 83.31 100 LEU A CA 1
ATOM 769 C C . LEU A 1 100 ? -12.314 -3.510 17.488 1.00 83.31 100 LEU A C 1
ATOM 771 O O . LEU A 1 100 ? -11.335 -3.506 16.738 1.00 83.31 100 LEU A O 1
ATOM 775 N N . PRO A 1 101 ? -13.300 -4.419 17.331 1.00 83.25 101 PRO A N 1
ATOM 776 C CA . PRO A 1 101 ? -13.333 -5.381 16.232 1.00 83.25 101 PRO A CA 1
ATOM 777 C C . PRO A 1 101 ? -13.254 -4.717 14.861 1.00 83.25 101 PRO A C 1
ATOM 779 O O . PRO A 1 101 ? -12.560 -5.219 13.983 1.00 83.25 101 PRO A O 1
ATOM 782 N N . VAL A 1 102 ? -13.910 -3.566 14.683 1.00 80.50 102 VAL A N 1
ATOM 783 C CA . VAL A 1 102 ? -13.864 -2.806 13.426 1.00 80.50 102 VAL A CA 1
ATOM 784 C C . VAL A 1 102 ? -12.460 -2.272 13.173 1.00 80.50 102 VAL A C 1
ATOM 786 O O . VAL A 1 102 ? -11.949 -2.408 12.064 1.00 80.50 102 VAL A O 1
ATOM 789 N N . PHE A 1 103 ? -11.794 -1.726 14.193 1.00 82.69 103 PHE A N 1
ATOM 790 C CA . PHE A 1 103 ? -10.398 -1.305 14.098 1.00 82.69 103 PHE A CA 1
ATOM 791 C C . PHE A 1 103 ? -9.472 -2.475 13.738 1.00 82.69 103 PHE A C 1
ATOM 793 O O . PHE A 1 103 ? -8.670 -2.348 12.812 1.00 82.69 103 PHE A O 1
ATOM 800 N N . VAL A 1 104 ? -9.608 -3.618 14.418 1.00 83.88 104 VAL A N 1
ATOM 801 C CA . VAL A 1 104 ? -8.808 -4.826 14.151 1.00 83.88 104 VAL A CA 1
ATOM 802 C C . VAL A 1 104 ? -9.055 -5.335 12.733 1.00 83.88 104 VAL A C 1
ATOM 804 O O . VAL A 1 104 ? -8.103 -5.599 12.003 1.00 83.88 104 VAL A O 1
ATOM 807 N N . TRP A 1 105 ? -10.314 -5.400 12.302 1.00 82.88 105 TRP A N 1
ATOM 808 C CA . TRP A 1 105 ? -10.677 -5.782 10.942 1.00 82.88 105 TRP A CA 1
ATOM 809 C C . TRP A 1 105 ? -10.070 -4.820 9.910 1.00 82.88 105 TRP A C 1
ATOM 811 O O . TRP A 1 105 ? -9.409 -5.255 8.971 1.00 82.88 105 TRP A O 1
ATOM 821 N N . CYS A 1 106 ? -10.182 -3.507 10.122 1.00 79.25 106 CYS A N 1
ATOM 822 C CA . CYS A 1 106 ? -9.580 -2.504 9.240 1.00 79.25 106 CYS A CA 1
ATOM 823 C C . CYS A 1 106 ? -8.051 -2.602 9.197 1.00 79.25 106 CYS A C 1
ATOM 825 O O . CYS A 1 106 ? -7.437 -2.314 8.172 1.00 79.25 106 CYS A O 1
ATOM 827 N N . TRP A 1 107 ? -7.417 -2.970 10.307 1.00 80.69 107 TRP A N 1
ATOM 828 C CA . TRP A 1 107 ? -5.971 -3.143 10.374 1.00 80.69 107 TRP A CA 1
ATOM 829 C C . TRP A 1 107 ? -5.503 -4.402 9.632 1.00 80.69 107 TRP A C 1
ATOM 831 O O . TRP A 1 107 ? -4.471 -4.360 8.963 1.00 80.69 107 TRP A O 1
ATOM 841 N N . LEU A 1 108 ? -6.279 -5.488 9.707 1.00 80.62 108 LEU A N 1
ATOM 842 C CA . LEU A 1 108 ? -5.967 -6.771 9.072 1.00 80.62 108 LEU A CA 1
ATOM 843 C C . LEU A 1 108 ? -6.306 -6.819 7.579 1.00 80.62 108 LEU A C 1
ATOM 845 O O . LEU A 1 108 ? -5.587 -7.477 6.832 1.00 80.62 108 LEU A O 1
ATOM 849 N N . PHE A 1 109 ? -7.373 -6.139 7.145 1.00 78.75 109 PHE A N 1
ATOM 850 C CA . PHE A 1 109 ? -7.935 -6.299 5.796 1.00 78.75 109 PHE A CA 1
ATOM 851 C C . PHE A 1 109 ? -7.891 -5.046 4.914 1.00 78.75 109 PHE A C 1
ATOM 853 O O . PHE A 1 109 ? -8.174 -5.162 3.723 1.00 78.75 109 PHE A O 1
ATOM 860 N N . LEU A 1 110 ? -7.512 -3.869 5.436 1.00 77.94 110 LEU A N 1
ATOM 861 C CA . LEU A 1 110 ? -7.358 -2.665 4.611 1.00 77.94 110 LEU A CA 1
ATOM 862 C C . LEU A 1 110 ? -5.892 -2.231 4.448 1.00 77.94 110 LEU A C 1
ATOM 864 O O . LEU A 1 110 ? -5.153 -2.136 5.443 1.00 77.94 110 LEU A O 1
ATOM 868 N N . PRO A 1 111 ? -5.478 -1.866 3.213 1.00 78.75 111 PRO A N 1
ATOM 869 C CA . PRO A 1 111 ? -4.148 -1.335 2.947 1.00 78.75 111 PRO A CA 1
ATOM 870 C C . PRO A 1 111 ? -3.909 -0.083 3.782 1.00 78.75 111 PRO A C 1
ATOM 872 O O . PRO A 1 111 ? -4.837 0.558 4.253 1.00 78.75 111 PRO A O 1
ATOM 875 N N . ARG A 1 112 ? -2.650 0.281 4.009 1.00 82.00 112 ARG A N 1
ATOM 876 C CA . ARG A 1 112 ? -2.323 1.430 4.858 1.00 82.00 112 ARG A CA 1
ATOM 877 C C . ARG A 1 112 ? -2.575 2.726 4.099 1.00 82.00 112 ARG A C 1
ATOM 879 O O . ARG A 1 112 ? -2.323 2.770 2.900 1.00 82.00 112 ARG A O 1
ATOM 886 N N . ASP A 1 113 ? -3.071 3.757 4.779 1.00 83.75 113 ASP A N 1
ATOM 887 C CA . ASP A 1 113 ? -3.174 5.093 4.187 1.00 83.75 113 ASP A CA 1
ATOM 888 C C . ASP A 1 113 ? -1.763 5.598 3.806 1.00 83.75 113 ASP A C 1
ATOM 890 O O . ASP A 1 113 ? -0.884 5.644 4.682 1.00 83.75 113 ASP A O 1
ATOM 894 N N . PRO A 1 114 ? -1.538 5.994 2.538 1.00 86.25 114 PRO A N 1
ATOM 895 C CA . PRO A 1 114 ? -0.297 6.609 2.064 1.00 86.25 114 PRO A CA 1
ATOM 896 C C . PRO A 1 114 ? 0.251 7.749 2.938 1.00 86.25 114 PRO A C 1
ATOM 898 O O . PRO A 1 114 ? 1.461 7.939 3.037 1.00 86.25 114 PRO A O 1
ATOM 901 N N . ARG A 1 115 ? -0.622 8.498 3.618 1.00 84.44 115 ARG A N 1
ATOM 902 C CA . ARG A 1 115 ? -0.268 9.658 4.460 1.00 84.44 115 ARG A CA 1
ATOM 903 C C . ARG A 1 115 ? 0.333 9.294 5.815 1.00 84.44 115 ARG A C 1
ATOM 905 O O . ARG A 1 115 ? 0.629 10.165 6.623 1.00 84.44 115 ARG A O 1
ATOM 912 N N . THR A 1 116 ? 0.419 8.006 6.124 1.00 84.19 116 THR A N 1
ATOM 913 C CA . THR A 1 116 ? 0.947 7.530 7.409 1.00 84.19 116 THR A CA 1
ATOM 914 C C . THR A 1 116 ? 2.406 7.091 7.328 1.00 84.19 116 THR A C 1
ATOM 916 O O . THR A 1 116 ? 2.956 6.673 8.350 1.00 84.19 116 THR A O 1
ATOM 919 N N . PHE A 1 117 ? 3.015 7.126 6.142 1.00 86.62 117 PHE A N 1
ATOM 920 C CA . PHE A 1 117 ? 4.466 7.021 5.982 1.00 86.62 117 PHE A CA 1
ATOM 921 C C . PHE A 1 117 ? 5.125 8.338 6.398 1.00 86.62 117 PHE A C 1
ATOM 923 O O . PHE A 1 117 ? 4.496 9.390 6.320 1.00 86.62 117 PHE A O 1
ATOM 930 N N . SER A 1 118 ? 6.361 8.288 6.890 1.00 85.12 118 SER A N 1
ATOM 931 C CA . SER A 1 118 ? 7.033 9.500 7.365 1.00 85.12 118 SER A CA 1
ATOM 932 C C . SER A 1 118 ? 7.379 10.417 6.183 1.00 85.12 118 SER A C 1
ATOM 934 O O . SER A 1 118 ? 8.087 9.966 5.284 1.00 85.12 118 SER A O 1
ATOM 936 N N . PRO A 1 119 ? 6.948 11.695 6.172 1.00 84.12 119 PRO A N 1
ATOM 937 C CA . PRO A 1 119 ? 7.326 12.651 5.130 1.00 84.12 119 PRO A CA 1
ATOM 938 C C . PRO A 1 119 ? 8.780 13.136 5.253 1.00 84.12 119 PRO A C 1
ATOM 940 O O . PRO A 1 119 ? 9.291 13.756 4.333 1.00 84.12 119 PRO A O 1
ATOM 943 N N . ASN A 1 120 ? 9.455 12.885 6.378 1.00 80.50 120 ASN A N 1
ATOM 944 C CA . ASN A 1 120 ? 10.869 13.221 6.568 1.00 80.50 120 ASN A CA 1
ATOM 945 C C . ASN A 1 120 ? 11.572 12.105 7.361 1.00 80.50 120 ASN A C 1
ATOM 947 O O . ASN A 1 120 ? 11.823 12.238 8.565 1.00 80.50 120 ASN A O 1
ATOM 951 N N . PRO A 1 121 ? 11.769 10.927 6.749 1.00 85.62 121 PRO A N 1
ATOM 952 C CA . PRO A 1 121 ? 12.415 9.808 7.417 1.00 85.62 121 PRO A CA 1
ATOM 953 C C . PRO A 1 121 ? 13.919 10.070 7.569 1.00 85.62 121 PRO A C 1
ATOM 955 O O . PRO A 1 121 ? 14.553 10.644 6.690 1.00 85.62 121 PRO A O 1
ATOM 958 N N . LYS A 1 122 ? 14.521 9.558 8.651 1.00 85.50 122 LYS A N 1
ATOM 959 C CA . LYS A 1 122 ? 15.988 9.579 8.828 1.00 85.50 122 LYS A CA 1
ATOM 960 C C . LYS A 1 122 ? 16.723 8.858 7.690 1.00 85.50 122 LYS A C 1
ATOM 962 O O . LYS A 1 122 ? 17.842 9.223 7.357 1.00 85.50 122 LYS A O 1
ATOM 967 N N . ASN A 1 123 ? 16.089 7.832 7.120 1.00 89.25 123 ASN A N 1
ATOM 968 C CA . ASN A 1 123 ? 16.578 7.085 5.970 1.00 89.25 123 ASN A CA 1
ATOM 969 C C . ASN A 1 123 ? 15.471 6.995 4.911 1.00 89.25 123 ASN A C 1
ATOM 971 O O . ASN A 1 123 ? 14.491 6.264 5.069 1.00 89.25 123 ASN A O 1
ATOM 975 N N . LEU A 1 124 ? 15.630 7.763 3.833 1.00 88.12 124 LEU A N 1
ATOM 976 C CA . LEU A 1 124 ? 14.646 7.872 2.758 1.00 88.12 124 LEU A CA 1
ATOM 977 C C . LEU A 1 124 ? 14.454 6.552 2.001 1.00 88.12 124 LEU A C 1
ATOM 979 O O . LEU A 1 124 ? 13.323 6.138 1.748 1.00 88.12 124 LEU A O 1
ATOM 983 N N . ILE A 1 125 ? 15.555 5.860 1.699 1.00 90.06 125 ILE A N 1
ATOM 984 C CA . ILE A 1 125 ? 15.552 4.582 0.975 1.00 90.06 125 ILE A CA 1
ATOM 985 C C . ILE A 1 125 ? 14.818 3.504 1.779 1.00 90.06 125 ILE A C 1
ATOM 987 O O . ILE A 1 125 ? 14.064 2.700 1.222 1.00 90.06 125 ILE A O 1
ATOM 991 N N . GLU A 1 126 ? 15.006 3.497 3.097 1.00 91.88 126 GLU A N 1
ATOM 992 C CA . GLU A 1 126 ? 14.342 2.547 3.985 1.00 91.88 126 GLU A CA 1
ATOM 993 C C . GLU A 1 126 ? 12.827 2.768 4.026 1.00 91.88 126 GLU A C 1
ATOM 995 O O . GLU A 1 126 ? 12.065 1.806 3.898 1.00 91.88 126 GLU A O 1
ATOM 1000 N N . GLU A 1 127 ? 12.372 4.019 4.128 1.00 91.44 127 GLU A N 1
ATOM 1001 C CA . GLU A 1 127 ? 10.937 4.324 4.159 1.00 91.44 127 GLU A CA 1
ATOM 1002 C C . GLU A 1 127 ? 10.270 4.062 2.797 1.00 91.44 127 GLU A C 1
ATOM 1004 O O . GLU A 1 127 ? 9.169 3.505 2.757 1.00 91.44 127 GLU A O 1
ATOM 1009 N N . TYR A 1 128 ? 10.954 4.335 1.676 1.00 92.12 128 TYR A N 1
ATOM 1010 C CA . TYR A 1 128 ? 10.495 3.885 0.356 1.00 92.12 128 TYR A CA 1
ATOM 1011 C C . TYR A 1 128 ? 10.387 2.364 0.296 1.00 92.12 128 TYR A C 1
ATOM 1013 O O . TYR A 1 128 ? 9.336 1.830 -0.053 1.00 92.12 128 TYR A O 1
ATOM 1021 N N . THR A 1 129 ? 11.432 1.645 0.703 1.00 92.56 129 THR A N 1
ATOM 1022 C CA . THR A 1 129 ? 11.431 0.176 0.714 1.00 92.56 129 THR A CA 1
ATOM 1023 C C . THR A 1 129 ? 10.290 -0.374 1.568 1.00 92.56 129 THR A C 1
ATOM 1025 O O . THR A 1 129 ? 9.634 -1.344 1.183 1.00 92.56 129 THR A O 1
ATOM 1028 N N . ARG A 1 130 ? 10.000 0.261 2.707 1.00 91.06 130 ARG A N 1
ATOM 1029 C CA . ARG A 1 130 ? 8.869 -0.085 3.570 1.00 91.06 130 ARG A CA 1
ATOM 1030 C C . ARG A 1 130 ? 7.530 0.125 2.868 1.00 91.06 130 ARG A C 1
ATOM 1032 O O . ARG A 1 130 ? 6.676 -0.757 2.958 1.00 91.06 130 ARG A O 1
ATOM 1039 N N . ALA A 1 131 ? 7.343 1.246 2.173 1.00 91.06 131 ALA A N 1
ATOM 1040 C CA . ALA A 1 131 ? 6.128 1.516 1.407 1.00 91.06 131 ALA A CA 1
ATOM 1041 C C . ALA A 1 131 ? 5.938 0.502 0.271 1.00 91.06 131 ALA A C 1
ATOM 1043 O O . ALA A 1 131 ? 4.882 -0.126 0.188 1.00 91.06 131 ALA A O 1
ATOM 1044 N N . LEU A 1 132 ? 6.977 0.264 -0.535 1.00 92.25 132 LEU A N 1
ATOM 1045 C CA . LEU A 1 132 ? 6.944 -0.705 -1.630 1.00 92.25 132 LEU A CA 1
ATOM 1046 C C . LEU A 1 132 ? 6.616 -2.116 -1.115 1.00 92.25 132 LEU A C 1
ATOM 1048 O O . LEU A 1 132 ? 5.683 -2.748 -1.605 1.00 92.25 132 LEU A O 1
ATOM 1052 N N . LYS A 1 133 ? 7.316 -2.596 -0.076 1.00 90.38 133 LYS A N 1
ATOM 1053 C CA . LYS A 1 133 ? 7.033 -3.905 0.541 1.00 90.38 133 LYS A CA 1
ATOM 1054 C C . LYS A 1 133 ? 5.624 -3.988 1.118 1.00 90.38 133 LYS A C 1
ATOM 1056 O O . LYS A 1 133 ? 5.012 -5.050 1.045 1.00 90.38 133 LYS A O 1
ATOM 1061 N N . HIS A 1 134 ? 5.114 -2.900 1.699 1.00 88.31 134 HIS A N 1
ATOM 1062 C CA . HIS A 1 134 ? 3.759 -2.869 2.244 1.00 88.31 134 HIS A CA 1
ATOM 1063 C C . HIS A 1 134 ? 2.740 -3.117 1.136 1.00 88.31 134 HIS A C 1
ATOM 1065 O O . HIS A 1 134 ? 1.992 -4.079 1.240 1.00 88.31 134 HIS A O 1
ATOM 1071 N N . TYR A 1 135 ? 2.733 -2.316 0.068 1.00 87.19 135 TYR A N 1
ATOM 1072 C CA . TYR A 1 135 ? 1.714 -2.427 -0.985 1.00 87.19 135 TYR A CA 1
ATOM 1073 C C . TYR A 1 135 ? 1.873 -3.657 -1.890 1.00 87.19 135 TYR A C 1
ATOM 1075 O O . TYR A 1 135 ? 0.865 -4.150 -2.387 1.00 87.19 135 TYR A O 1
ATOM 1083 N N . VAL A 1 136 ? 3.088 -4.200 -2.037 1.00 87.50 136 VAL A N 1
ATOM 1084 C CA . VAL A 1 136 ? 3.329 -5.489 -2.720 1.00 87.50 136 VAL A CA 1
ATOM 1085 C C . VAL A 1 136 ? 2.841 -6.680 -1.886 1.00 87.50 136 VAL A C 1
ATOM 1087 O O . VAL A 1 136 ? 2.359 -7.667 -2.421 1.00 87.50 136 VAL A O 1
ATOM 1090 N N . ARG A 1 137 ? 2.896 -6.604 -0.549 1.00 79.81 137 ARG A N 1
ATOM 1091 C CA . ARG A 1 137 ? 2.406 -7.687 0.325 1.00 79.81 137 ARG A CA 1
ATOM 1092 C C . ARG A 1 137 ? 0.877 -7.832 0.320 1.00 79.81 137 ARG A C 1
ATOM 1094 O O . ARG A 1 137 ? 0.366 -8.876 0.726 1.00 79.81 137 ARG A O 1
ATOM 1101 N N . TRP A 1 138 ? 0.132 -6.796 -0.062 1.00 74.88 138 TRP A N 1
ATOM 1102 C CA . TRP A 1 138 ? -1.330 -6.850 -0.054 1.00 74.88 138 TRP A CA 1
ATOM 1103 C C . TRP A 1 138 ? -1.853 -7.706 -1.211 1.00 74.88 138 TRP A C 1
ATOM 1105 O O . TRP A 1 138 ? -1.674 -7.371 -2.382 1.00 74.88 138 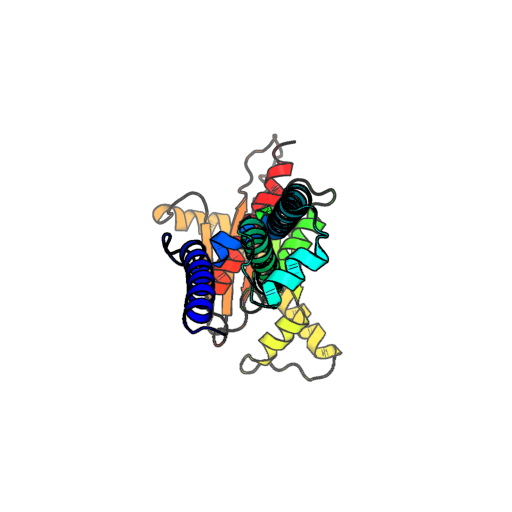TRP A O 1
ATOM 1115 N N . SER A 1 139 ? -2.525 -8.805 -0.854 1.00 58.88 139 SER A N 1
ATOM 1116 C CA . SER A 1 139 ? -3.095 -9.787 -1.780 1.00 58.88 139 SER A CA 1
ATOM 1117 C C . SER A 1 139 ? -3.990 -9.129 -2.834 1.00 58.88 139 SER A C 1
ATOM 1119 O O . SER A 1 139 ? -4.858 -8.328 -2.485 1.00 58.88 139 SER A O 1
ATOM 1121 N N . GLY A 1 140 ? -3.807 -9.503 -4.104 1.00 61.78 140 GLY A N 1
ATOM 1122 C CA . GLY A 1 140 ? -4.618 -9.016 -5.228 1.00 61.78 140 GLY A CA 1
ATOM 1123 C C . GLY A 1 140 ? -4.172 -7.672 -5.820 1.00 61.78 140 GLY A C 1
ATOM 1124 O O . GLY A 1 140 ? -4.934 -7.065 -6.568 1.00 61.78 140 GLY A O 1
ATOM 1125 N N . GLY A 1 141 ? -2.979 -7.187 -5.451 1.00 71.50 141 GLY A N 1
ATOM 1126 C CA . GLY A 1 141 ? -2.440 -5.894 -5.875 1.00 71.50 141 GLY A CA 1
ATOM 1127 C C . GLY A 1 141 ? -1.275 -5.973 -6.855 1.00 71.50 141 GLY A C 1
ATOM 1128 O O . GLY A 1 141 ? -1.457 -5.848 -8.059 1.00 71.50 141 GLY A O 1
ATOM 1129 N N . LEU A 1 142 ? -0.062 -6.091 -6.314 1.00 85.56 142 LEU A N 1
ATOM 1130 C CA . LEU A 1 142 ? 1.199 -6.036 -7.054 1.00 85.56 142 LEU A CA 1
ATOM 1131 C C . LEU A 1 142 ? 2.110 -7.156 -6.554 1.00 85.56 142 LEU A C 1
ATOM 1133 O O . LEU A 1 142 ? 2.235 -7.339 -5.351 1.00 85.56 142 LEU A O 1
ATOM 1137 N N . ASP A 1 143 ? 2.780 -7.855 -7.458 1.00 87.62 143 ASP A N 1
ATOM 1138 C CA . ASP A 1 143 ? 3.748 -8.912 -7.137 1.00 87.62 143 ASP A CA 1
ATOM 1139 C C . ASP A 1 143 ? 5.180 -8.360 -7.055 1.00 87.62 143 ASP A C 1
ATOM 1141 O O . ASP A 1 143 ? 6.050 -8.900 -6.363 1.00 87.62 143 ASP A O 1
ATOM 1145 N N . TYR A 1 144 ? 5.412 -7.238 -7.736 1.00 91.50 144 TYR A N 1
ATOM 1146 C CA . TYR A 1 144 ? 6.681 -6.532 -7.769 1.00 91.50 144 TYR A CA 1
ATOM 1147 C C . TYR A 1 144 ? 6.454 -5.031 -7.913 1.00 91.50 144 TYR A C 1
ATOM 1149 O O . TYR A 1 144 ? 5.561 -4.593 -8.639 1.00 91.50 144 TYR A O 1
ATOM 1157 N N . ALA A 1 145 ? 7.290 -4.241 -7.249 1.00 93.56 145 ALA A N 1
ATOM 1158 C CA . ALA A 1 145 ? 7.395 -2.812 -7.476 1.00 93.56 145 ALA A CA 1
ATOM 1159 C C . ALA A 1 145 ? 8.848 -2.356 -7.342 1.00 93.56 145 ALA A C 1
ATOM 1161 O O . ALA A 1 145 ? 9.602 -2.870 -6.511 1.00 93.56 145 ALA A O 1
ATOM 1162 N N . VAL A 1 146 ? 9.228 -1.347 -8.117 1.00 94.88 146 VAL A N 1
ATOM 1163 C CA . VAL A 1 146 ? 10.546 -0.719 -8.044 1.00 94.88 146 VAL A CA 1
ATOM 1164 C C . VAL A 1 146 ? 10.417 0.787 -8.206 1.00 94.88 146 VAL A C 1
ATOM 1166 O O . VAL A 1 146 ? 9.622 1.276 -9.010 1.00 94.88 146 VAL A O 1
ATOM 1169 N N . LEU A 1 147 ? 11.181 1.514 -7.397 1.00 94.69 147 LEU A N 1
ATOM 1170 C CA . LEU A 1 147 ? 11.322 2.958 -7.479 1.00 94.69 147 LEU A CA 1
ATOM 1171 C C . LEU A 1 147 ? 12.711 3.264 -8.028 1.00 94.69 147 LEU A C 1
ATOM 1173 O O . LEU A 1 147 ? 13.713 2.824 -7.455 1.00 94.69 147 LEU A O 1
ATOM 1177 N N . CYS A 1 148 ? 12.753 4.022 -9.115 1.00 93.31 148 CYS A N 1
ATOM 1178 C CA . CYS A 1 148 ? 13.979 4.409 -9.788 1.00 93.31 148 CYS A CA 1
ATOM 1179 C C . CYS A 1 148 ? 14.152 5.925 -9.770 1.00 93.31 148 CYS A C 1
ATOM 1181 O O . CYS A 1 148 ? 13.187 6.681 -9.899 1.00 93.31 148 CYS A O 1
ATOM 1183 N N . GLU A 1 149 ? 15.402 6.341 -9.656 1.00 91.19 149 GLU A N 1
ATOM 1184 C CA . GLU A 1 149 ? 15.855 7.695 -9.916 1.00 91.19 149 GLU A CA 1
ATOM 1185 C C . GLU A 1 149 ? 16.470 7.740 -11.310 1.00 91.19 149 GLU A C 1
ATOM 1187 O O . GLU A 1 149 ? 17.281 6.882 -11.665 1.00 91.19 149 GLU A O 1
ATOM 1192 N N . VAL A 1 150 ? 16.059 8.717 -12.110 1.00 89.00 150 VAL A N 1
ATOM 1193 C CA . VAL A 1 150 ? 16.588 8.929 -13.455 1.00 89.00 150 VAL A CA 1
ATOM 1194 C C . VAL A 1 150 ? 17.255 10.289 -13.505 1.00 89.00 150 VAL A C 1
ATOM 1196 O O . VAL A 1 150 ? 16.613 11.305 -13.240 1.00 89.00 150 VAL A O 1
ATOM 1199 N N . SER A 1 151 ? 18.536 10.292 -13.864 1.00 86.62 151 SER A N 1
ATOM 1200 C CA . SER A 1 151 ? 19.346 11.491 -14.057 1.00 86.62 151 SER A CA 1
ATOM 1201 C C . SER A 1 151 ? 20.070 11.387 -15.398 1.00 86.62 151 SER A C 1
ATOM 1203 O O . SER A 1 151 ? 21.005 10.599 -15.565 1.00 86.62 151 SER A O 1
ATOM 1205 N N . GLY A 1 152 ? 19.576 12.127 -16.395 1.00 83.00 152 GLY A N 1
ATOM 1206 C CA . GLY A 1 152 ? 20.018 11.979 -17.784 1.00 83.00 152 GLY A CA 1
ATOM 1207 C C . GLY A 1 152 ? 19.775 10.559 -18.311 1.00 83.00 152 GLY A C 1
ATOM 1208 O O . GLY A 1 152 ? 18.644 10.081 -18.318 1.00 83.00 152 GLY A O 1
ATOM 1209 N N . GLU A 1 153 ? 20.842 9.880 -18.737 1.00 84.38 153 GLU A N 1
ATOM 1210 C CA . GLU A 1 153 ? 20.805 8.494 -19.241 1.00 84.38 153 GLU A CA 1
ATOM 1211 C C . GLU A 1 153 ? 21.015 7.438 -18.145 1.00 84.38 153 GLU A C 1
ATOM 1213 O O . GLU A 1 153 ? 21.039 6.234 -18.412 1.00 84.38 153 GLU A O 1
ATOM 1218 N N . ARG A 1 154 ? 21.191 7.865 -16.893 1.00 87.19 154 ARG A N 1
ATOM 1219 C CA . ARG A 1 154 ? 21.419 6.958 -15.773 1.00 87.19 154 ARG A CA 1
ATOM 1220 C C . ARG A 1 154 ? 20.108 6.653 -15.061 1.00 87.19 154 ARG A C 1
ATOM 1222 O O . ARG A 1 154 ? 19.377 7.567 -14.691 1.00 87.19 154 ARG A O 1
ATOM 1229 N N . VAL A 1 155 ? 19.854 5.364 -14.825 1.00 89.00 155 VAL A N 1
ATOM 1230 C CA . VAL A 1 155 ? 18.719 4.877 -14.029 1.00 89.00 155 VAL A CA 1
ATOM 1231 C C . VAL A 1 155 ? 19.231 4.102 -12.820 1.00 89.00 155 VAL A C 1
ATOM 1233 O O . VAL A 1 155 ? 19.691 2.964 -12.949 1.00 89.00 155 VAL A O 1
ATOM 1236 N N . ASP A 1 156 ? 19.118 4.704 -11.641 1.00 90.81 156 ASP A N 1
ATOM 1237 C CA . ASP A 1 156 ? 19.487 4.087 -10.372 1.00 90.81 156 ASP A CA 1
ATOM 1238 C C . ASP A 1 156 ? 18.244 3.528 -9.671 1.00 90.81 156 ASP A C 1
ATOM 1240 O O . ASP A 1 156 ? 17.205 4.177 -9.570 1.00 90.81 156 ASP A O 1
ATOM 1244 N N . VAL A 1 157 ? 18.335 2.296 -9.170 1.00 90.94 157 VAL A N 1
ATOM 1245 C CA . VAL A 1 157 ? 17.252 1.683 -8.389 1.00 90.94 157 VAL A CA 1
ATOM 1246 C C . VAL A 1 157 ? 17.384 2.144 -6.942 1.00 90.94 157 VAL A C 1
ATOM 1248 O O . VAL A 1 157 ? 18.345 1.780 -6.268 1.00 90.94 157 VAL A O 1
ATOM 1251 N N . LEU A 1 158 ? 16.410 2.914 -6.455 1.00 90.69 158 LEU A N 1
ATOM 1252 C CA . LEU A 1 158 ? 16.404 3.420 -5.082 1.00 90.69 158 LEU A CA 1
ATOM 1253 C C . LEU A 1 158 ? 15.837 2.403 -4.097 1.00 90.69 158 LEU A C 1
ATOM 1255 O O . LEU A 1 158 ? 16.365 2.227 -3.004 1.00 90.69 158 LEU A O 1
ATOM 1259 N N . ALA A 1 159 ? 14.730 1.757 -4.460 1.00 91.88 159 ALA A N 1
ATOM 1260 C CA . ALA A 1 159 ? 14.028 0.829 -3.584 1.00 91.88 159 ALA A CA 1
ATOM 1261 C C . ALA A 1 159 ? 13.295 -0.239 -4.392 1.00 91.88 159 ALA A C 1
ATOM 1263 O O . ALA A 1 159 ? 12.843 -0.001 -5.511 1.00 91.88 159 ALA A O 1
ATOM 1264 N N . THR A 1 160 ? 13.140 -1.425 -3.806 1.00 91.75 160 THR A N 1
ATOM 1265 C CA . THR A 1 160 ? 12.411 -2.540 -4.422 1.00 91.75 160 THR A CA 1
ATOM 1266 C C . THR A 1 160 ? 11.480 -3.187 -3.401 1.00 91.75 160 THR A C 1
ATOM 1268 O O . THR A 1 160 ? 11.863 -3.450 -2.259 1.00 91.75 160 THR A O 1
ATOM 1271 N N . GLY A 1 161 ? 10.246 -3.457 -3.816 1.00 88.50 161 GLY A N 1
ATOM 1272 C CA . GLY A 1 161 ? 9.285 -4.276 -3.089 1.00 88.50 161 GLY A CA 1
ATOM 1273 C C . GLY A 1 161 ? 9.041 -5.552 -3.870 1.00 88.50 161 GLY A C 1
ATOM 1274 O O . GLY A 1 161 ? 8.531 -5.507 -4.983 1.00 88.50 161 GLY A O 1
ATOM 1275 N N . ALA A 1 162 ? 9.406 -6.689 -3.293 1.00 83.62 162 ALA A N 1
ATOM 1276 C CA . ALA A 1 162 ? 9.171 -7.988 -3.899 1.00 83.62 162 ALA A CA 1
ATOM 1277 C C . ALA A 1 162 ? 8.887 -9.015 -2.807 1.00 83.62 162 ALA A C 1
ATOM 1279 O O . ALA A 1 162 ? 9.608 -9.084 -1.807 1.00 83.62 162 ALA A O 1
ATOM 1280 N N . ALA A 1 163 ? 7.862 -9.834 -3.009 1.00 77.88 163 ALA A N 1
ATOM 1281 C CA . ALA A 1 163 ? 7.604 -10.996 -2.178 1.00 77.88 163 ALA A CA 1
ATOM 1282 C C . ALA A 1 163 ? 7.960 -12.247 -2.986 1.00 77.88 163 ALA A C 1
ATOM 1284 O O . ALA A 1 163 ? 7.145 -12.760 -3.743 1.00 77.88 163 ALA A O 1
ATOM 1285 N N . ALA A 1 164 ? 9.198 -12.740 -2.845 1.00 81.38 164 ALA A N 1
ATOM 1286 C CA . ALA A 1 164 ? 9.720 -13.847 -3.657 1.00 81.38 164 ALA A CA 1
ATOM 1287 C C . ALA A 1 164 ? 8.806 -15.086 -3.662 1.00 81.38 164 ALA A C 1
ATOM 1289 O O . ALA A 1 164 ? 8.623 -15.721 -4.695 1.00 81.38 164 ALA A O 1
ATOM 1290 N N . ARG A 1 165 ? 8.179 -15.387 -2.517 1.00 81.88 165 ARG A N 1
ATOM 1291 C CA . ARG A 1 165 ? 7.195 -16.468 -2.383 1.00 81.88 165 ARG A CA 1
ATOM 1292 C C . ARG A 1 165 ? 5.946 -16.240 -3.238 1.00 81.88 165 ARG A C 1
ATOM 1294 O O . ARG A 1 165 ? 5.430 -17.200 -3.802 1.00 81.88 165 ARG A O 1
ATOM 1301 N N . ASP A 1 166 ? 5.453 -15.008 -3.300 1.00 79.50 166 ASP A N 1
ATOM 1302 C CA . ASP A 1 166 ? 4.239 -14.668 -4.044 1.00 79.50 166 ASP A CA 1
ATOM 1303 C C . ASP A 1 166 ? 4.530 -14.586 -5.545 1.00 79.50 166 ASP A C 1
ATOM 1305 O O . ASP A 1 166 ? 3.772 -15.158 -6.320 1.00 79.50 166 ASP A O 1
ATOM 1309 N N . ILE A 1 167 ? 5.694 -14.051 -5.938 1.00 85.31 167 ILE A N 1
ATOM 1310 C CA . ILE A 1 167 ? 6.191 -14.120 -7.322 1.00 85.31 167 ILE A CA 1
ATOM 1311 C C . ILE A 1 167 ? 6.298 -15.578 -7.770 1.00 85.31 167 ILE A C 1
ATOM 1313 O O . ILE A 1 167 ? 5.748 -15.936 -8.804 1.00 85.31 167 ILE A O 1
ATOM 1317 N N . LEU A 1 168 ? 6.947 -16.443 -6.984 1.00 85.38 168 LEU A N 1
ATOM 1318 C CA . LEU A 1 168 ? 7.074 -17.863 -7.319 1.00 85.38 168 LEU A CA 1
ATOM 1319 C C . LEU A 1 168 ? 5.702 -18.547 -7.427 1.00 85.38 168 LEU A C 1
ATOM 1321 O O . LEU A 1 168 ? 5.474 -19.336 -8.341 1.00 85.38 168 LEU A O 1
ATOM 1325 N N . ARG A 1 169 ? 4.766 -18.225 -6.521 1.00 81.19 169 ARG A N 1
ATOM 1326 C CA . ARG A 1 169 ? 3.387 -18.730 -6.583 1.00 81.19 169 ARG A CA 1
ATOM 1327 C C . ARG A 1 169 ? 2.671 -18.253 -7.852 1.00 81.19 169 ARG A C 1
ATOM 1329 O O . ARG A 1 169 ? 1.975 -19.055 -8.464 1.00 81.19 169 ARG A O 1
ATOM 1336 N N . GLY A 1 170 ? 2.828 -16.984 -8.227 1.00 79.94 170 GLY A N 1
ATOM 1337 C CA . GLY A 1 170 ? 2.259 -16.399 -9.442 1.00 79.94 170 GLY A CA 1
ATOM 1338 C C . GLY A 1 170 ? 2.834 -17.036 -10.703 1.00 79.94 170 GLY A C 1
ATOM 1339 O O . GLY A 1 170 ? 2.080 -17.518 -11.540 1.00 79.94 170 GLY A O 1
ATOM 1340 N N . LEU A 1 171 ? 4.163 -17.142 -10.791 1.00 82.94 171 LEU A N 1
ATOM 1341 C CA . LEU A 1 171 ? 4.859 -17.782 -11.908 1.00 82.94 171 LEU A CA 1
ATOM 1342 C C . LEU A 1 171 ? 4.416 -19.233 -12.100 1.00 82.94 171 LEU A C 1
ATOM 1344 O O . LEU A 1 171 ? 4.072 -19.605 -13.212 1.00 82.94 171 LEU A O 1
ATOM 1348 N N . ASN A 1 172 ? 4.312 -20.018 -11.024 1.00 82.00 172 ASN A N 1
ATOM 1349 C CA . ASN A 1 172 ? 3.869 -21.415 -11.101 1.00 82.00 172 ASN A CA 1
ATOM 1350 C C . ASN A 1 172 ? 2.415 -21.595 -11.576 1.00 82.00 172 ASN A C 1
ATOM 1352 O O . ASN A 1 172 ? 2.031 -22.706 -11.941 1.00 82.00 172 ASN A O 1
ATOM 1356 N N . ARG A 1 173 ? 1.596 -20.535 -11.549 1.00 78.56 173 ARG A N 1
ATOM 1357 C CA . ARG A 1 173 ? 0.227 -20.537 -12.089 1.00 78.56 173 ARG A CA 1
ATOM 1358 C C . ARG A 1 173 ? 0.186 -20.211 -13.583 1.00 78.56 173 ARG A C 1
ATOM 1360 O O . ARG A 1 173 ? -0.859 -20.404 -14.202 1.00 78.56 173 ARG A O 1
ATOM 1367 N N . LEU A 1 174 ? 1.279 -19.710 -14.162 1.00 76.19 174 LEU A N 1
ATOM 1368 C CA . LEU A 1 174 ? 1.341 -19.379 -15.580 1.00 76.19 174 LEU A CA 1
ATOM 1369 C C . LEU A 1 174 ? 1.506 -20.652 -16.426 1.00 76.19 174 LEU A C 1
ATOM 1371 O O . LEU A 1 174 ? 2.291 -21.535 -16.069 1.00 76.19 174 LEU A O 1
ATOM 1375 N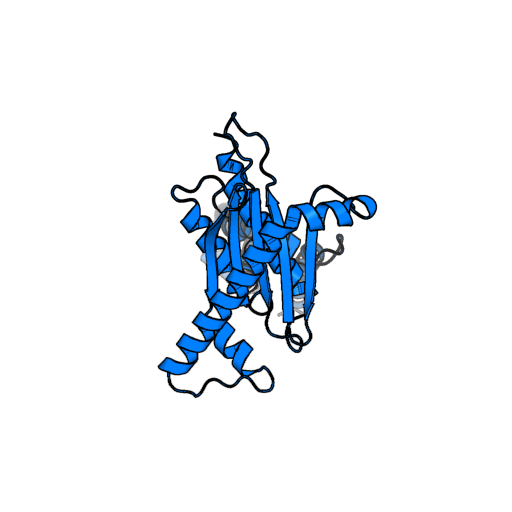 N . PRO A 1 175 ? 0.815 -20.757 -17.575 1.00 72.50 175 PRO A N 1
ATOM 1376 C CA . PRO A 1 175 ? 0.971 -21.901 -18.465 1.00 72.50 175 PRO A CA 1
ATOM 1377 C C . PRO A 1 175 ? 2.421 -22.027 -18.950 1.00 72.50 175 PRO A C 1
ATOM 1379 O O . PRO A 1 175 ? 2.957 -21.093 -19.545 1.00 72.50 175 PRO A O 1
ATOM 1382 N N . GLY A 1 176 ? 3.050 -23.182 -18.717 1.00 69.19 176 GLY A N 1
ATOM 1383 C CA . GLY A 1 176 ? 4.408 -23.470 -19.195 1.00 69.19 176 GLY A CA 1
ATOM 1384 C C . GLY A 1 176 ? 5.543 -22.879 -18.351 1.00 69.19 176 GLY A C 1
ATOM 1385 O O . GLY A 1 176 ? 6.703 -23.080 -18.701 1.00 69.19 176 GLY A O 1
ATOM 1386 N N . VAL A 1 177 ? 5.241 -22.202 -17.237 1.00 68.69 177 VAL A N 1
ATOM 1387 C CA . VAL A 1 177 ? 6.242 -21.733 -16.267 1.00 68.69 177 VAL A CA 1
ATOM 1388 C C . VAL A 1 177 ? 6.077 -22.550 -14.990 1.00 68.69 177 VAL A C 1
ATOM 1390 O O . VAL A 1 177 ? 5.222 -22.276 -14.153 1.00 68.69 177 VAL A O 1
ATOM 1393 N N . HIS A 1 178 ? 6.884 -23.597 -14.844 1.00 62.94 178 HIS A N 1
ATOM 1394 C CA . HIS A 1 178 ? 6.887 -24.428 -13.645 1.00 62.94 178 HIS A CA 1
ATOM 1395 C C . HIS A 1 178 ? 8.308 -24.505 -13.106 1.00 62.94 178 HIS A C 1
ATOM 1397 O O . HIS A 1 178 ? 9.180 -25.122 -13.717 1.00 62.94 178 HIS A O 1
ATOM 1403 N N . ALA A 1 179 ? 8.546 -23.870 -11.959 1.00 59.62 179 ALA A N 1
ATOM 1404 C CA . ALA A 1 179 ? 9.760 -24.131 -11.207 1.00 59.62 179 ALA A CA 1
ATOM 1405 C C . ALA A 1 179 ? 9.684 -25.557 -10.650 1.00 59.62 179 ALA A C 1
ATOM 1407 O O . ALA A 1 179 ? 8.682 -25.932 -10.032 1.00 59.62 179 ALA A O 1
ATOM 1408 N N . ALA A 1 180 ? 10.740 -26.346 -10.842 1.00 56.72 180 ALA A N 1
ATOM 1409 C CA . ALA A 1 180 ? 10.896 -27.585 -10.098 1.00 56.72 180 ALA A CA 1
ATOM 1410 C C . ALA A 1 180 ? 10.881 -27.275 -8.578 1.00 56.72 180 ALA A C 1
ATOM 1412 O O . ALA A 1 180 ? 11.294 -26.188 -8.160 1.00 56.72 180 ALA A O 1
ATOM 1413 N N . PRO A 1 181 ? 10.337 -28.175 -7.734 1.00 54.00 181 PRO A N 1
ATOM 1414 C CA . PRO A 1 181 ? 10.102 -27.913 -6.310 1.00 54.00 181 PRO A CA 1
ATOM 1415 C C . PRO A 1 181 ? 11.381 -27.841 -5.458 1.00 54.00 181 PRO A C 1
ATOM 1417 O O . PRO A 1 181 ? 11.302 -27.731 -4.234 1.00 54.00 181 PRO A O 1
ATOM 1420 N N . ASP A 1 182 ? 12.563 -27.902 -6.063 1.00 62.19 182 ASP A N 1
ATOM 1421 C CA . ASP A 1 182 ? 13.824 -27.712 -5.373 1.00 62.19 182 ASP A CA 1
ATOM 1422 C C . ASP A 1 182 ? 14.060 -26.222 -5.057 1.00 62.19 182 ASP A C 1
ATOM 1424 O O . ASP A 1 182 ? 13.893 -25.319 -5.879 1.00 62.19 182 ASP A O 1
ATOM 1428 N N . ALA A 1 183 ? 14.464 -25.950 -3.814 1.00 56.28 183 ALA A N 1
ATOM 1429 C CA . ALA A 1 183 ? 14.611 -24.591 -3.287 1.00 56.28 183 ALA A CA 1
ATOM 1430 C C . ALA A 1 183 ? 15.630 -23.721 -4.059 1.00 56.28 183 ALA A C 1
ATOM 1432 O O . ALA A 1 183 ? 15.582 -22.493 -3.959 1.00 56.28 183 ALA A O 1
ATOM 1433 N N . GLY A 1 184 ? 16.538 -24.341 -4.824 1.00 65.19 184 GLY A N 1
ATOM 1434 C CA . GLY A 1 184 ? 17.530 -23.659 -5.659 1.00 65.19 184 GLY A CA 1
ATOM 1435 C C . GLY A 1 184 ? 16.945 -23.098 -6.957 1.00 65.19 184 GLY A C 1
ATOM 1436 O O . GLY A 1 184 ? 17.152 -21.922 -7.261 1.00 65.19 184 GLY A O 1
ATOM 1437 N N . THR A 1 185 ? 16.156 -23.895 -7.683 1.00 73.06 185 THR A N 1
ATOM 1438 C CA . THR A 1 185 ? 15.606 -23.509 -8.994 1.00 73.06 185 THR A CA 1
ATOM 1439 C C . THR A 1 185 ? 14.531 -22.426 -8.875 1.00 73.06 185 THR A C 1
ATOM 1441 O O . THR A 1 185 ? 14.529 -21.459 -9.639 1.00 73.06 185 THR A O 1
ATOM 1444 N N . GLY A 1 186 ? 13.666 -22.501 -7.856 1.00 77.81 186 GLY A N 1
ATOM 1445 C CA . GLY A 1 186 ? 12.634 -21.481 -7.630 1.00 77.81 186 GLY A CA 1
ATOM 1446 C C . GLY A 1 186 ? 13.197 -20.097 -7.284 1.00 77.81 186 GLY A C 1
ATOM 1447 O O . GLY A 1 186 ? 12.660 -19.080 -7.722 1.00 77.81 186 GLY A O 1
ATOM 1448 N N . ARG A 1 187 ? 14.302 -20.034 -6.529 1.00 80.62 187 ARG A N 1
ATOM 1449 C CA . ARG A 1 187 ? 14.953 -18.761 -6.189 1.00 80.62 187 ARG A CA 1
ATOM 1450 C C . ARG A 1 187 ? 15.619 -18.126 -7.408 1.00 80.62 187 ARG A C 1
ATOM 1452 O O . ARG A 1 187 ? 15.433 -16.932 -7.628 1.00 80.62 187 ARG A O 1
ATOM 1459 N N . ALA A 1 188 ? 16.339 -18.921 -8.198 1.00 83.50 188 ALA A N 1
ATOM 1460 C CA . ALA A 1 188 ? 16.972 -18.452 -9.427 1.00 83.50 188 ALA A CA 1
ATOM 1461 C C . ALA A 1 188 ? 15.938 -17.890 -10.415 1.00 83.50 188 ALA A C 1
ATOM 1463 O O . ALA A 1 188 ? 16.133 -16.794 -10.934 1.00 83.50 188 ALA A O 1
ATOM 1464 N N . LEU A 1 189 ? 14.799 -18.575 -10.583 1.00 84.31 189 LEU A N 1
ATOM 1465 C CA . LEU A 1 189 ? 13.704 -18.118 -11.443 1.00 84.31 189 LEU A CA 1
ATOM 1466 C C . LEU A 1 189 ? 13.134 -16.762 -10.994 1.00 84.31 189 LEU A C 1
ATOM 1468 O O . LEU A 1 189 ? 12.923 -15.869 -11.810 1.00 84.31 189 LEU A O 1
ATOM 1472 N N . VAL A 1 190 ? 12.897 -16.581 -9.690 1.00 87.56 190 VAL A N 1
ATOM 1473 C CA . VAL A 1 190 ? 12.411 -15.300 -9.151 1.00 87.56 190 VAL A CA 1
ATOM 1474 C C . VAL A 1 190 ? 13.438 -14.186 -9.365 1.00 87.56 190 VAL A C 1
ATOM 1476 O O . VAL A 1 190 ? 13.063 -13.077 -9.743 1.00 87.56 190 VAL A O 1
ATOM 1479 N N . GLU A 1 191 ? 14.722 -14.457 -9.124 1.00 88.38 191 GLU A N 1
ATOM 1480 C CA . GLU A 1 191 ? 15.799 -13.479 -9.318 1.00 88.38 191 GLU A CA 1
ATOM 1481 C C . GLU A 1 191 ? 15.955 -13.088 -10.794 1.00 88.38 191 GLU A C 1
ATOM 1483 O O . GLU A 1 191 ? 16.120 -11.907 -11.104 1.00 88.38 191 GLU A O 1
ATOM 1488 N N . GLU A 1 192 ? 15.859 -14.048 -11.713 1.00 88.69 192 GLU A N 1
ATOM 1489 C CA . GLU A 1 192 ? 15.851 -13.799 -13.155 1.00 88.69 192 GLU A CA 1
ATOM 1490 C C . GLU A 1 192 ? 14.651 -12.939 -13.562 1.00 88.69 192 GLU A C 1
ATOM 1492 O O . GLU A 1 192 ? 14.818 -11.903 -14.208 1.00 88.69 192 GLU A O 1
ATOM 1497 N N . GLN A 1 193 ? 13.452 -13.289 -13.097 1.00 89.25 193 GLN A N 1
ATOM 1498 C CA . GLN A 1 193 ? 12.244 -12.533 -13.409 1.00 89.25 193 GLN A CA 1
ATOM 1499 C C . GLN A 1 193 ? 12.313 -11.089 -12.889 1.00 89.25 193 GLN A C 1
ATOM 1501 O O . GLN A 1 193 ? 11.937 -10.150 -13.594 1.00 89.25 193 GLN A O 1
ATOM 1506 N N . GLN A 1 194 ? 12.839 -10.885 -11.678 1.00 89.94 194 GLN A N 1
ATOM 1507 C CA . GLN A 1 194 ? 13.060 -9.546 -11.128 1.00 89.94 194 GLN A CA 1
ATOM 1508 C C . GLN A 1 194 ? 14.067 -8.741 -11.956 1.00 89.94 194 GLN A C 1
ATOM 1510 O O . GLN A 1 194 ? 13.864 -7.542 -12.146 1.00 89.94 194 GLN A O 1
ATOM 1515 N N . LYS A 1 195 ? 15.127 -9.376 -12.478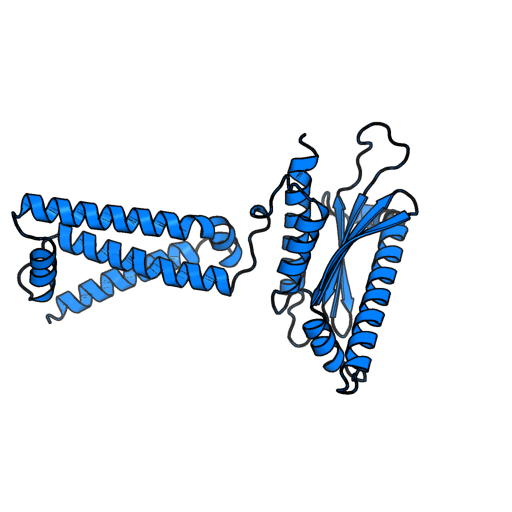 1.00 89.50 195 LYS A N 1
ATOM 1516 C CA . LYS A 1 195 ? 16.083 -8.719 -13.385 1.00 89.50 195 LYS A CA 1
ATOM 1517 C C . LYS A 1 195 ? 15.412 -8.292 -14.687 1.00 89.50 195 LYS A C 1
ATOM 1519 O O . LYS A 1 195 ? 15.642 -7.167 -15.123 1.00 89.50 195 LYS A O 1
ATOM 1524 N N . LEU A 1 196 ? 14.559 -9.138 -15.269 1.00 90.94 196 LEU A N 1
ATOM 1525 C CA . LEU A 1 196 ? 13.803 -8.806 -16.481 1.00 90.94 196 LEU A CA 1
ATOM 1526 C C . LEU A 1 196 ? 12.864 -7.614 -16.254 1.00 90.94 196 LEU A C 1
ATOM 1528 O O . LEU A 1 196 ? 12.837 -6.685 -17.058 1.00 90.94 196 LEU A O 1
ATOM 1532 N N . TRP A 1 197 ? 12.141 -7.588 -15.132 1.00 91.88 197 TRP A N 1
ATOM 1533 C CA . TRP A 1 197 ? 11.280 -6.454 -14.783 1.00 91.88 197 TRP A CA 1
ATOM 1534 C C . TRP A 1 197 ? 12.058 -5.173 -14.503 1.00 91.88 197 TRP A C 1
ATOM 1536 O O . TRP A 1 197 ? 11.647 -4.105 -14.948 1.00 91.88 197 TRP A O 1
ATOM 1546 N N . ALA A 1 198 ? 13.193 -5.262 -13.808 1.00 89.69 198 ALA A N 1
ATOM 1547 C CA . ALA A 1 198 ? 14.0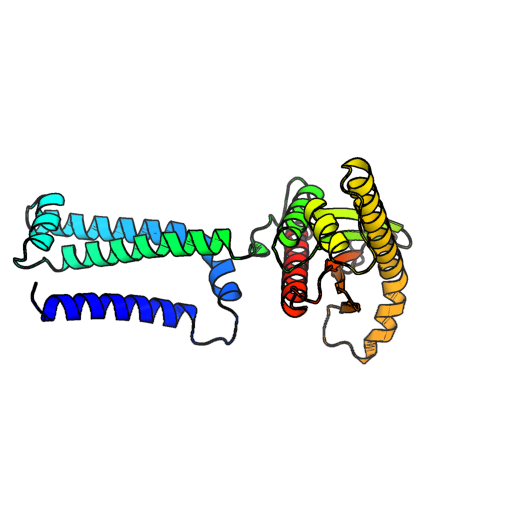58 -4.112 -13.580 1.00 89.69 198 ALA A CA 1
ATOM 1548 C C . ALA A 1 198 ? 14.645 -3.573 -14.896 1.00 89.69 198 ALA A C 1
ATOM 1550 O O . ALA A 1 198 ? 14.713 -2.360 -15.077 1.00 89.69 198 ALA A O 1
ATOM 1551 N N . ALA A 1 199 ? 15.039 -4.452 -15.823 1.00 91.12 199 ALA A N 1
ATOM 1552 C CA . ALA A 1 199 ? 15.511 -4.062 -17.150 1.00 91.12 199 ALA A CA 1
ATOM 1553 C C . ALA A 1 199 ? 14.407 -3.355 -17.950 1.00 91.12 199 ALA A C 1
ATOM 1555 O O . ALA A 1 199 ? 14.631 -2.256 -18.451 1.00 91.12 199 ALA A O 1
ATOM 1556 N N . LEU A 1 200 ? 13.195 -3.920 -17.971 1.00 91.94 200 LEU A N 1
ATOM 1557 C CA . LEU A 1 200 ? 12.035 -3.298 -18.611 1.00 91.94 200 LEU A CA 1
ATOM 1558 C C . LEU A 1 200 ? 11.719 -1.920 -18.013 1.00 91.94 200 LEU A C 1
ATOM 1560 O O . LEU A 1 200 ? 11.493 -0.969 -18.757 1.00 91.94 200 LEU A O 1
ATOM 1564 N N . ALA A 1 201 ? 11.734 -1.790 -16.683 1.00 91.25 201 ALA A N 1
ATOM 1565 C CA . ALA A 1 201 ? 11.520 -0.511 -16.012 1.00 91.25 201 ALA A CA 1
ATOM 1566 C C . ALA A 1 201 ? 12.564 0.530 -16.442 1.00 91.25 201 ALA A C 1
ATOM 1568 O O . ALA A 1 201 ? 12.209 1.655 -16.784 1.00 91.25 201 ALA A O 1
ATOM 1569 N N . ARG A 1 202 ? 13.848 0.147 -16.484 1.00 91.62 202 ARG A N 1
ATOM 1570 C CA . ARG A 1 202 ? 14.937 1.027 -16.939 1.00 91.62 202 ARG A CA 1
ATOM 1571 C C . ARG A 1 202 ? 14.732 1.486 -18.377 1.00 91.62 202 ARG A C 1
ATOM 1573 O O . ARG A 1 202 ? 14.788 2.684 -18.633 1.00 91.62 202 ARG A O 1
ATOM 1580 N N . GLU A 1 203 ? 14.465 0.563 -19.296 1.00 91.56 203 GLU A N 1
ATOM 1581 C CA . GLU A 1 203 ? 14.227 0.907 -20.701 1.00 91.56 203 GLU A CA 1
ATOM 1582 C C . GLU A 1 203 ? 13.020 1.831 -20.871 1.00 91.56 203 GLU A C 1
ATOM 1584 O O . GLU A 1 203 ? 13.089 2.815 -21.610 1.00 91.56 203 GLU A O 1
ATOM 1589 N N . LEU A 1 204 ? 11.925 1.545 -20.162 1.00 90.88 204 LEU A N 1
ATOM 1590 C CA . LEU A 1 204 ? 10.713 2.353 -20.209 1.00 90.88 204 LEU A CA 1
ATOM 1591 C C . LEU A 1 204 ? 10.964 3.774 -19.695 1.00 90.88 204 LEU A C 1
ATOM 1593 O O . LEU A 1 204 ? 10.487 4.734 -20.295 1.00 90.88 204 LEU A O 1
ATOM 1597 N N . PHE A 1 205 ? 11.720 3.920 -18.606 1.00 90.00 205 PHE A N 1
ATOM 1598 C CA . PHE A 1 205 ? 12.011 5.224 -18.016 1.00 90.00 205 PHE A CA 1
ATOM 1599 C C . PHE A 1 205 ? 12.994 6.049 -18.848 1.00 90.00 205 PHE A C 1
ATOM 1601 O O . PHE A 1 205 ? 12.793 7.254 -18.986 1.00 90.00 205 PHE A O 1
ATOM 1608 N N . LEU A 1 206 ? 13.978 5.414 -19.492 1.00 89.12 206 LEU A N 1
ATOM 1609 C CA . LEU A 1 206 ? 14.857 6.086 -20.458 1.00 89.12 206 LEU A CA 1
ATOM 1610 C C . LEU A 1 206 ? 14.082 6.613 -21.672 1.00 89.12 206 LEU A C 1
ATOM 1612 O O . LEU A 1 206 ? 14.336 7.719 -22.142 1.00 89.12 206 LEU A O 1
ATOM 1616 N N . LYS A 1 207 ? 13.096 5.849 -22.153 1.00 89.38 207 LYS A N 1
ATOM 1617 C CA . LYS A 1 207 ? 12.231 6.239 -23.279 1.00 89.38 207 LYS A CA 1
ATOM 1618 C C . LYS A 1 207 ? 11.049 7.119 -22.866 1.00 89.38 207 LYS A C 1
ATOM 1620 O O . LYS A 1 207 ? 10.301 7.594 -23.722 1.00 89.38 207 LYS A O 1
ATOM 1625 N N . TRP A 1 208 ? 10.871 7.383 -21.571 1.00 87.06 208 TRP A N 1
ATOM 1626 C CA . TRP A 1 208 ? 9.731 8.143 -21.065 1.00 87.06 208 TRP A CA 1
ATOM 1627 C C . TRP A 1 208 ? 9.610 9.554 -21.653 1.00 87.06 208 TRP A C 1
ATOM 1629 O O . TRP A 1 208 ? 8.487 9.950 -21.959 1.00 87.06 208 TRP A O 1
ATOM 1639 N N . PRO A 1 209 ? 10.693 10.332 -21.869 1.00 83.12 209 PRO A N 1
ATOM 1640 C CA . PRO A 1 209 ? 10.579 11.654 -22.483 1.00 83.12 209 PRO A CA 1
ATOM 1641 C C . PRO A 1 209 ? 10.033 11.617 -23.914 1.00 83.12 209 PRO A C 1
ATOM 1643 O O . PRO A 1 209 ? 9.289 12.515 -24.302 1.00 83.12 209 PRO A O 1
ATOM 1646 N N . GLU A 1 210 ? 10.392 10.600 -24.699 1.00 85.44 210 GLU A N 1
ATOM 1647 C CA . GLU A 1 210 ? 9.858 10.387 -26.050 1.00 85.44 210 GLU A CA 1
ATOM 1648 C C . GLU A 1 210 ? 8.381 9.993 -25.976 1.00 85.44 210 GLU A C 1
ATOM 1650 O O . GLU A 1 210 ? 7.523 10.639 -26.575 1.00 85.44 210 GLU A O 1
ATOM 1655 N N . PHE A 1 211 ? 8.071 8.997 -25.149 1.00 83.56 211 PHE A N 1
ATOM 1656 C CA . PHE A 1 211 ? 6.712 8.510 -24.948 1.00 83.56 211 PHE A CA 1
ATOM 1657 C C . PHE A 1 211 ? 5.759 9.602 -24.423 1.00 83.56 211 PHE A C 1
ATOM 1659 O O . PHE A 1 211 ? 4.650 9.775 -24.926 1.00 83.56 211 PHE A O 1
ATOM 1666 N N . SER A 1 212 ? 6.209 10.398 -23.451 1.00 79.56 212 SER A N 1
ATOM 1667 C CA . SER A 1 212 ? 5.459 11.509 -22.860 1.00 79.56 212 SER A CA 1
ATOM 1668 C C . SER A 1 212 ? 5.114 12.583 -23.894 1.00 79.56 212 SER A C 1
ATOM 1670 O O . SER A 1 212 ? 3.985 13.073 -23.893 1.00 79.56 212 SER A O 1
ATOM 1672 N N . ARG A 1 213 ? 6.032 12.907 -24.825 1.00 82.94 213 ARG A N 1
ATOM 1673 C CA . ARG A 1 213 ? 5.761 13.845 -25.932 1.00 82.94 213 ARG A CA 1
ATOM 1674 C C . ARG A 1 213 ? 4.615 13.360 -26.814 1.00 82.94 213 ARG A C 1
ATOM 1676 O O . ARG A 1 213 ? 3.744 14.157 -27.152 1.00 82.94 213 ARG A O 1
ATOM 1683 N N . THR A 1 214 ? 4.574 12.067 -27.126 1.00 84.94 214 THR A N 1
ATOM 1684 C CA . THR A 1 214 ? 3.490 11.468 -27.920 1.00 84.94 214 THR A CA 1
ATOM 1685 C C . THR A 1 214 ? 2.139 11.546 -27.207 1.00 84.94 214 THR A C 1
ATOM 1687 O O . THR A 1 214 ? 1.107 11.680 -27.859 1.00 84.94 214 THR A O 1
ATOM 1690 N N . LEU A 1 215 ? 2.126 11.518 -25.871 1.00 81.19 215 LEU A N 1
ATOM 1691 C CA . LEU A 1 215 ? 0.898 11.617 -25.080 1.00 81.19 215 LEU A CA 1
ATOM 1692 C C . LEU A 1 215 ? 0.409 13.051 -24.834 1.00 81.19 215 LEU A C 1
ATOM 1694 O O . LEU A 1 215 ? -0.730 13.218 -24.399 1.00 81.19 215 LEU A O 1
ATOM 1698 N N . VAL A 1 216 ? 1.216 14.086 -25.113 1.00 81.31 216 VAL A N 1
ATOM 1699 C CA . VAL A 1 216 ? 0.845 15.499 -24.884 1.00 81.31 216 VAL A CA 1
ATOM 1700 C C . VAL A 1 216 ? -0.540 15.861 -25.444 1.00 81.31 216 VAL A C 1
ATOM 1702 O O . VAL A 1 216 ? -1.308 16.463 -24.693 1.00 81.31 216 VAL A O 1
ATOM 1705 N N . PRO A 1 217 ? -0.921 15.485 -26.684 1.00 83.81 217 PRO A N 1
ATOM 1706 C CA . PRO A 1 217 ? -2.206 15.892 -27.260 1.00 83.81 217 PRO A CA 1
ATOM 1707 C C . PRO A 1 217 ? -3.432 15.306 -26.549 1.00 83.81 217 PRO A C 1
ATOM 1709 O O . PRO A 1 217 ? -4.508 15.892 -26.601 1.00 83.81 217 PRO A O 1
ATOM 1712 N N . VAL A 1 218 ? -3.281 14.148 -25.897 1.00 82.69 218 VAL A N 1
ATOM 1713 C CA . VAL A 1 218 ? -4.376 13.413 -25.233 1.00 82.69 218 VAL A CA 1
ATOM 1714 C C . VAL A 1 218 ? -4.308 13.508 -23.708 1.00 82.69 218 VAL A C 1
ATOM 1716 O O . VAL A 1 218 ? -5.107 12.897 -22.997 1.00 82.69 218 VAL A O 1
ATOM 1719 N N . ARG A 1 219 ? -3.340 14.261 -23.182 1.00 78.31 219 ARG A N 1
ATOM 1720 C CA . ARG A 1 219 ? -3.074 14.359 -21.751 1.00 78.31 219 ARG A CA 1
ATOM 1721 C C . ARG A 1 219 ? -4.189 15.122 -21.041 1.00 78.31 219 ARG A C 1
ATOM 1723 O O . ARG A 1 219 ? -4.449 16.287 -21.323 1.00 78.31 219 ARG A O 1
ATOM 1730 N N . GLN A 1 220 ? -4.780 14.483 -20.038 1.00 69.00 220 GLN A N 1
ATOM 1731 C CA . GLN A 1 220 ? -5.748 15.100 -19.134 1.00 69.00 220 GLN A CA 1
ATOM 1732 C C . GLN A 1 220 ? -5.096 15.288 -17.756 1.00 69.00 220 GLN A C 1
ATOM 1734 O O . GLN A 1 220 ? -5.159 14.416 -16.896 1.00 69.00 220 GLN A O 1
ATOM 1739 N N . GLY A 1 221 ? -4.423 16.427 -17.559 1.00 72.19 221 GLY A N 1
ATOM 1740 C CA . GLY A 1 221 ? -3.812 16.808 -16.277 1.00 72.19 221 GLY A CA 1
ATOM 1741 C C . GLY A 1 221 ? -2.289 16.642 -16.184 1.00 72.19 221 GLY A C 1
ATOM 1742 O O . GLY A 1 221 ? -1.593 16.383 -17.160 1.00 72.19 221 GLY A O 1
ATOM 1743 N N . GLY A 1 222 ? -1.744 16.854 -14.982 1.00 66.94 222 GLY A N 1
ATOM 1744 C CA . GLY A 1 222 ? -0.300 16.969 -14.735 1.00 66.94 222 GLY A CA 1
ATOM 1745 C C . GLY A 1 222 ? 0.458 15.650 -14.544 1.00 66.94 222 GLY A C 1
ATOM 1746 O O . GLY A 1 222 ? 1.683 15.650 -14.621 1.00 66.94 222 GLY A O 1
ATOM 1747 N N . THR A 1 223 ? -0.220 14.521 -14.364 1.00 69.88 223 THR A N 1
ATOM 1748 C CA . THR A 1 223 ? 0.423 13.222 -14.105 1.00 69.88 223 THR A CA 1
ATOM 1749 C C . THR A 1 223 ? 0.162 12.268 -15.260 1.00 69.88 223 THR A C 1
ATOM 1751 O O . THR A 1 223 ? -0.966 12.167 -15.733 1.00 69.88 223 THR A O 1
ATOM 1754 N N . VAL A 1 224 ? 1.206 11.570 -15.705 1.00 73.62 224 VAL A N 1
ATOM 1755 C CA . VAL A 1 224 ? 1.098 10.509 -16.710 1.00 73.62 224 VAL A CA 1
ATOM 1756 C C . VAL A 1 224 ? 1.361 9.185 -16.006 1.00 73.62 224 VAL A C 1
ATOM 1758 O O . VAL A 1 224 ? 2.459 8.960 -15.496 1.00 73.62 224 VAL A O 1
ATOM 1761 N N . ALA A 1 225 ? 0.341 8.335 -15.971 1.00 82.12 225 ALA A N 1
ATOM 1762 C CA . ALA A 1 225 ? 0.439 6.949 -15.545 1.00 82.12 225 ALA A CA 1
ATOM 1763 C C . ALA A 1 225 ? 0.035 6.063 -16.722 1.00 82.12 225 ALA A C 1
ATOM 1765 O O . ALA A 1 225 ? -0.923 6.366 -17.436 1.00 82.12 225 ALA A O 1
ATOM 1766 N N . VAL A 1 226 ? 0.776 4.982 -16.929 1.00 85.25 226 VAL A N 1
ATOM 1767 C CA . VAL A 1 226 ? 0.553 4.030 -18.014 1.00 85.25 226 VAL A CA 1
ATOM 1768 C C . VAL A 1 226 ? 0.296 2.669 -17.406 1.00 85.25 226 VAL A C 1
ATOM 1770 O O . VAL A 1 226 ? 1.012 2.237 -16.503 1.00 85.25 226 VAL A O 1
ATOM 1773 N N . CYS A 1 227 ? -0.729 2.002 -17.919 1.00 86.88 227 CYS A N 1
ATOM 1774 C CA . CYS A 1 227 ? -1.037 0.620 -17.609 1.00 86.88 227 CYS A CA 1
ATOM 1775 C C . CYS A 1 227 ? -1.006 -0.174 -18.914 1.00 86.88 227 CYS A C 1
ATOM 1777 O O . CYS A 1 227 ? -1.731 0.158 -19.853 1.00 86.88 227 CYS A O 1
ATOM 1779 N N . PHE A 1 228 ? -0.174 -1.207 -18.965 1.00 86.00 228 PHE A N 1
ATOM 1780 C CA . PHE A 1 228 ? -0.180 -2.196 -20.031 1.00 86.00 228 PHE A CA 1
ATOM 1781 C C . PHE A 1 228 ? -0.830 -3.465 -19.500 1.00 86.00 228 PHE A C 1
ATOM 1783 O O . PHE A 1 228 ? -0.272 -4.129 -18.624 1.00 86.00 228 PHE A O 1
ATOM 1790 N N . ASP A 1 229 ? -2.004 -3.791 -20.030 1.00 82.44 229 ASP A N 1
ATOM 1791 C CA . ASP A 1 229 ? -2.659 -5.064 -19.757 1.00 82.44 229 ASP A CA 1
ATOM 1792 C C . ASP A 1 229 ? -1.966 -6.157 -20.579 1.00 82.44 229 ASP A C 1
ATOM 1794 O O . ASP A 1 229 ? -1.814 -6.043 -21.798 1.00 82.44 229 ASP A O 1
ATOM 1798 N N . LEU A 1 230 ? -1.491 -7.198 -19.906 1.00 80.25 230 LEU A N 1
ATOM 1799 C CA . LEU A 1 230 ? -0.807 -8.333 -20.513 1.00 80.25 230 LEU A CA 1
ATOM 1800 C C . LEU A 1 230 ? -1.676 -9.568 -20.330 1.00 80.25 230 LEU A C 1
ATOM 1802 O O . LEU A 1 230 ? -2.333 -9.713 -19.311 1.00 80.25 230 LEU A O 1
ATOM 1806 N N . ARG A 1 231 ? -1.608 -10.533 -21.253 1.00 76.00 231 ARG A N 1
ATOM 1807 C CA . ARG A 1 231 ? -2.456 -11.744 -21.229 1.00 76.00 231 ARG A CA 1
ATOM 1808 C C . ARG A 1 231 ? -2.538 -12.467 -19.870 1.00 76.00 231 ARG A C 1
ATOM 1810 O O . ARG A 1 231 ? -3.518 -13.154 -19.621 1.00 76.00 231 ARG A O 1
ATOM 1817 N N . TYR A 1 232 ? -1.523 -12.351 -19.014 1.00 75.44 232 TYR A N 1
ATOM 1818 C CA . TYR A 1 232 ? -1.502 -12.983 -17.692 1.00 75.44 232 TYR A CA 1
ATOM 1819 C C . TYR A 1 232 ? -1.148 -12.024 -16.543 1.00 75.44 232 TYR A C 1
ATOM 1821 O O . TYR A 1 232 ? -0.725 -12.469 -15.477 1.00 75.44 232 TYR A O 1
ATOM 1829 N N . GLY A 1 233 ? -1.315 -10.713 -16.732 1.00 81.50 233 GLY A N 1
ATOM 1830 C CA . GLY A 1 233 ? -0.984 -9.728 -15.709 1.00 81.50 233 GLY A CA 1
ATOM 1831 C C . GLY A 1 233 ? -1.128 -8.288 -16.182 1.00 81.50 233 GLY A C 1
ATOM 1832 O O . GLY A 1 233 ? -1.761 -8.016 -17.191 1.00 81.50 233 GLY A O 1
ATOM 1833 N N . ALA A 1 234 ? -0.496 -7.361 -15.476 1.00 87.56 234 ALA A N 1
ATOM 1834 C CA . ALA A 1 234 ? -0.416 -5.973 -15.915 1.00 87.56 234 ALA A CA 1
ATOM 1835 C C . ALA A 1 234 ? 0.891 -5.330 -15.457 1.00 87.56 234 ALA A C 1
ATOM 1837 O O . ALA A 1 234 ? 1.480 -5.722 -14.444 1.00 87.56 234 ALA A O 1
ATOM 1838 N N . VAL A 1 235 ? 1.326 -4.328 -16.213 1.00 90.69 235 VAL A N 1
ATOM 1839 C CA . VAL A 1 235 ? 2.485 -3.494 -15.902 1.00 90.69 235 VAL A CA 1
ATOM 1840 C C . VAL A 1 235 ? 2.021 -2.059 -15.731 1.00 90.69 235 VAL A C 1
ATOM 1842 O O . VAL A 1 235 ? 1.335 -1.514 -16.591 1.00 90.69 235 VAL A O 1
ATOM 1845 N N . PHE A 1 236 ? 2.433 -1.443 -14.632 1.00 91.62 236 PHE A N 1
ATOM 1846 C CA . PHE A 1 236 ? 2.125 -0.065 -14.287 1.00 91.62 236 PHE A CA 1
ATOM 1847 C C . PHE A 1 236 ? 3.411 0.749 -14.248 1.00 91.62 236 PHE A C 1
ATOM 1849 O O . PHE A 1 236 ? 4.418 0.305 -13.695 1.00 91.62 236 PHE A O 1
ATOM 1856 N N . ALA A 1 237 ? 3.370 1.952 -14.806 1.00 92.44 237 ALA A N 1
ATOM 1857 C CA . ALA A 1 237 ? 4.488 2.879 -14.785 1.00 92.44 237 ALA A CA 1
ATOM 1858 C C . ALA A 1 237 ? 3.994 4.312 -14.616 1.00 92.44 237 ALA A C 1
ATOM 1860 O O . ALA A 1 237 ? 3.041 4.732 -15.272 1.00 92.44 237 ALA A O 1
ATOM 1861 N N . GLU A 1 238 ? 4.646 5.075 -13.747 1.00 91.19 238 GLU A N 1
ATOM 1862 C CA . GLU A 1 238 ? 4.276 6.459 -13.473 1.00 91.19 238 GLU A CA 1
ATOM 1863 C C . GLU A 1 238 ? 5.508 7.285 -13.123 1.00 91.19 238 GLU A C 1
ATOM 1865 O O . GLU A 1 238 ? 6.338 6.888 -12.303 1.00 91.19 238 GLU A O 1
ATOM 1870 N N . MET A 1 239 ? 5.597 8.473 -13.718 1.00 88.88 239 MET A N 1
ATOM 1871 C CA . MET A 1 239 ? 6.515 9.504 -13.251 1.00 88.88 239 MET A CA 1
ATOM 1872 C C . MET A 1 239 ? 5.904 10.156 -12.010 1.00 88.88 239 MET A C 1
ATOM 1874 O O . MET A 1 239 ? 4.901 10.875 -12.084 1.00 88.88 239 MET A O 1
ATOM 1878 N N . VAL A 1 240 ? 6.483 9.864 -10.851 1.00 87.06 240 VAL A N 1
ATOM 1879 C CA . VAL A 1 240 ? 5.938 10.276 -9.556 1.00 87.06 240 VAL A CA 1
ATOM 1880 C C . VAL A 1 240 ? 6.303 11.724 -9.246 1.00 87.06 240 VAL A C 1
ATOM 1882 O O . VAL A 1 240 ? 5.468 12.463 -8.715 1.00 87.06 240 VAL A O 1
ATOM 1885 N N . GLU A 1 241 ? 7.511 12.120 -9.641 1.00 81.38 241 GLU A N 1
ATOM 1886 C CA . GLU A 1 241 ? 8.053 13.470 -9.535 1.00 81.38 241 GLU A CA 1
ATOM 1887 C C . GLU A 1 241 ? 8.843 13.780 -10.810 1.00 81.38 241 GLU A C 1
ATOM 1889 O O . GLU A 1 241 ? 9.750 13.035 -11.186 1.00 81.38 241 GLU A O 1
ATOM 1894 N N . ALA A 1 242 ? 8.484 14.874 -11.482 1.00 71.69 242 ALA A N 1
ATOM 1895 C CA . ALA A 1 242 ? 9.347 15.460 -12.495 1.00 71.69 242 ALA A CA 1
ATOM 1896 C C . ALA A 1 242 ? 10.390 16.301 -11.762 1.00 71.69 242 ALA A C 1
ATOM 1898 O O . ALA A 1 242 ? 10.011 17.160 -10.963 1.00 71.69 242 ALA A O 1
ATOM 1899 N N . GLY A 1 243 ? 11.673 16.074 -12.030 1.00 64.06 243 GLY A N 1
ATOM 1900 C CA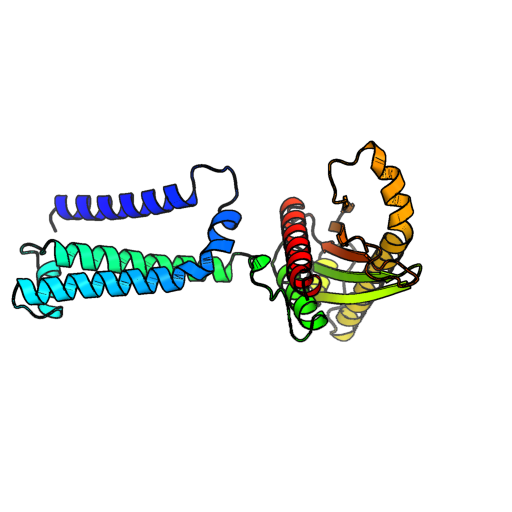 . GLY A 1 243 ? 12.708 16.988 -11.571 1.00 64.06 243 GLY A CA 1
ATOM 1901 C C . GLY A 1 243 ? 12.406 18.383 -12.091 1.00 64.06 243 GLY A C 1
ATOM 1902 O O . GLY A 1 243 ? 12.432 18.608 -13.298 1.00 64.06 243 GLY A O 1
ATOM 1903 N N . ALA A 1 244 ? 12.078 19.308 -11.194 1.00 49.66 244 ALA A N 1
ATOM 1904 C CA . ALA A 1 244 ? 12.296 20.713 -11.486 1.00 49.66 244 ALA A CA 1
ATOM 1905 C C . ALA A 1 244 ? 13.815 20.953 -11.528 1.00 49.66 244 ALA A C 1
ATOM 1907 O O . ALA A 1 244 ? 14.568 20.177 -10.933 1.00 49.66 244 ALA A O 1
ATOM 1908 N N . ASP A 1 245 ? 14.252 22.024 -12.197 1.00 46.72 245 ASP A N 1
ATOM 1909 C CA . ASP A 1 245 ? 15.595 22.618 -12.079 1.00 46.72 245 ASP A CA 1
ATOM 1910 C C . ASP A 1 245 ? 15.844 23.090 -10.629 1.00 46.72 245 ASP A C 1
ATOM 1912 O O . ASP A 1 245 ? 16.026 24.271 -10.329 1.00 46.72 245 ASP A O 1
ATOM 1916 N N . LEU A 1 246 ? 15.763 22.171 -9.672 1.00 40.84 246 LEU A N 1
ATOM 1917 C CA . LEU A 1 246 ? 15.939 22.423 -8.259 1.00 40.84 246 LEU A CA 1
ATOM 1918 C C . LEU A 1 246 ? 17.439 22.596 -8.037 1.00 40.84 246 LEU A C 1
ATOM 1920 O O . LEU A 1 246 ? 18.192 21.633 -7.927 1.00 40.84 246 LEU A O 1
ATOM 1924 N N . ALA A 1 247 ? 17.836 23.867 -7.985 1.00 39.22 247 ALA A N 1
ATOM 1925 C CA . ALA A 1 247 ? 19.117 24.361 -7.491 1.00 39.22 247 ALA A CA 1
ATOM 1926 C C . ALA A 1 247 ? 20.355 24.146 -8.388 1.00 39.22 247 ALA A C 1
ATOM 1928 O O . ALA A 1 247 ? 21.423 23.799 -7.893 1.00 39.22 247 ALA A O 1
ATOM 1929 N N . GLY A 1 248 ? 20.259 24.428 -9.694 1.00 42.00 248 GLY A N 1
ATOM 1930 C CA . GLY A 1 248 ? 21.452 24.699 -10.520 1.00 42.00 248 GLY A CA 1
ATOM 1931 C C . GLY A 1 248 ? 22.411 23.517 -10.733 1.00 42.00 248 GLY A C 1
ATOM 1932 O O . GLY A 1 248 ? 23.567 23.728 -11.099 1.00 42.00 248 GLY A O 1
ATOM 1933 N N . GLY A 1 249 ? 21.953 22.283 -10.510 1.00 47.16 249 GLY A N 1
ATOM 1934 C CA . GLY A 1 249 ? 22.665 21.076 -10.928 1.00 47.16 249 GLY A CA 1
ATOM 1935 C C . GLY A 1 249 ? 22.541 20.843 -12.445 1.00 47.16 249 GLY A C 1
ATOM 1936 O O . GLY A 1 249 ? 21.542 21.237 -13.041 1.00 47.16 249 GLY A O 1
ATOM 1937 N N . PRO A 1 250 ? 23.521 20.189 -13.096 1.00 52.88 250 PRO A N 1
ATOM 1938 C CA . PRO A 1 250 ? 23.577 20.084 -14.558 1.00 52.88 250 PRO A CA 1
ATOM 1939 C C . PRO A 1 250 ? 22.547 19.126 -15.187 1.00 52.88 250 PRO A C 1
ATOM 1941 O O . PRO A 1 250 ? 22.463 19.067 -16.410 1.00 52.88 250 PRO A O 1
ATOM 1944 N N . THR A 1 251 ? 21.781 18.356 -14.401 1.00 60.00 251 THR A N 1
ATOM 1945 C CA . THR A 1 251 ? 20.789 17.396 -14.924 1.00 60.00 251 THR A CA 1
ATOM 1946 C C . THR A 1 251 ? 19.558 17.285 -14.012 1.00 60.00 251 THR A C 1
ATOM 1948 O O . THR A 1 251 ? 19.718 17.119 -12.801 1.00 60.00 251 THR A O 1
ATOM 1951 N N . PRO A 1 252 ? 18.329 17.363 -14.560 1.00 67.00 252 PRO A N 1
ATOM 1952 C CA . PRO A 1 252 ? 17.105 17.194 -13.783 1.00 67.00 252 PRO A CA 1
ATOM 1953 C C . PRO A 1 252 ? 16.965 15.741 -13.312 1.00 67.00 252 PRO A C 1
ATOM 1955 O O . PRO A 1 252 ? 17.122 14.806 -14.099 1.00 67.00 252 PRO A O 1
ATOM 1958 N N . ILE A 1 253 ? 16.643 15.560 -12.029 1.00 77.62 253 ILE A N 1
ATOM 1959 C CA . ILE A 1 253 ? 16.439 14.246 -11.407 1.00 77.62 253 ILE A CA 1
ATOM 1960 C C . ILE A 1 253 ? 14.943 13.948 -11.340 1.00 77.62 253 ILE A C 1
ATOM 1962 O O . ILE A 1 253 ? 14.200 14.670 -10.681 1.00 77.62 253 ILE A O 1
ATOM 1966 N N . ALA A 1 254 ? 14.497 12.870 -11.979 1.00 86.31 254 ALA A N 1
ATOM 1967 C CA . ALA A 1 254 ? 13.100 12.442 -11.963 1.00 86.31 254 ALA A CA 1
ATOM 1968 C C . ALA A 1 254 ? 12.923 11.109 -11.223 1.00 86.31 254 ALA A C 1
ATOM 1970 O O . ALA A 1 254 ? 13.749 10.202 -11.338 1.00 86.31 254 ALA A O 1
ATOM 1971 N N . LEU A 1 255 ? 11.820 10.980 -10.480 1.00 89.75 255 LEU A N 1
ATOM 1972 C CA . LEU A 1 255 ? 11.461 9.746 -9.782 1.00 89.75 255 LEU A CA 1
ATOM 1973 C C . LEU A 1 255 ? 10.375 8.999 -10.543 1.00 89.75 255 LEU A C 1
ATOM 1975 O O . LEU A 1 255 ? 9.297 9.537 -10.820 1.00 89.75 255 LEU A O 1
ATOM 1979 N N . PHE A 1 256 ? 10.636 7.725 -10.801 1.00 91.94 256 PHE A N 1
ATOM 1980 C CA . PHE A 1 256 ? 9.747 6.851 -11.544 1.00 91.94 256 PHE A CA 1
ATOM 1981 C C . PHE A 1 256 ? 9.395 5.601 -10.749 1.00 91.94 256 PHE A C 1
ATOM 1983 O O . PHE A 1 256 ? 10.262 4.938 -10.179 1.00 91.94 256 PHE A O 1
ATOM 1990 N N . LEU A 1 257 ? 8.110 5.263 -10.738 1.00 94.69 257 LEU A N 1
ATOM 1991 C CA . LEU A 1 257 ? 7.577 4.076 -10.089 1.00 94.69 257 LEU A CA 1
ATOM 1992 C C . LEU A 1 257 ? 7.124 3.072 -11.143 1.00 94.69 257 LEU A C 1
ATOM 1994 O O . LEU A 1 257 ? 6.397 3.420 -12.072 1.00 94.69 257 LEU A O 1
ATOM 1998 N N . PHE A 1 258 ? 7.531 1.821 -10.963 1.00 95.12 258 PHE A N 1
ATOM 1999 C CA . PHE A 1 258 ? 7.134 0.690 -11.789 1.00 95.12 258 PHE A CA 1
ATOM 2000 C C . PHE A 1 258 ? 6.525 -0.401 -10.913 1.00 95.12 258 PHE A C 1
ATOM 2002 O O . PHE A 1 258 ? 7.014 -0.659 -9.812 1.00 95.12 258 PHE A O 1
ATOM 2009 N N . GLY A 1 259 ? 5.470 -1.047 -11.397 1.00 93.00 259 GLY A N 1
ATOM 2010 C CA . GLY A 1 259 ? 4.777 -2.127 -10.703 1.00 93.00 259 GLY A CA 1
ATOM 2011 C C . GLY A 1 259 ? 4.324 -3.218 -11.664 1.00 93.00 259 GLY A C 1
ATOM 2012 O O . GLY A 1 259 ? 3.989 -2.937 -12.811 1.00 93.00 259 GLY A O 1
ATOM 2013 N N . VAL A 1 260 ? 4.299 -4.463 -11.193 1.00 91.00 260 VAL A N 1
ATOM 2014 C CA . VAL A 1 260 ? 3.852 -5.628 -11.969 1.00 91.00 260 VAL A CA 1
ATOM 2015 C C . VAL A 1 260 ? 2.871 -6.443 -11.149 1.00 91.00 260 VAL A C 1
ATOM 2017 O O . VAL A 1 260 ? 3.055 -6.606 -9.942 1.00 91.00 260 VAL A O 1
ATOM 2020 N N . THR A 1 261 ? 1.867 -6.999 -11.818 1.00 88.50 261 THR A N 1
ATOM 2021 C CA . THR A 1 261 ? 1.025 -8.069 -11.282 1.00 88.50 261 THR A CA 1
ATOM 2022 C C . THR A 1 261 ? 0.998 -9.279 -12.218 1.00 88.50 261 THR A C 1
ATOM 2024 O O . THR A 1 261 ? 1.044 -9.118 -13.436 1.00 88.50 261 THR A O 1
ATOM 2027 N N . LEU A 1 262 ? 0.942 -10.481 -11.643 1.00 81.31 262 LEU A N 1
ATOM 2028 C CA . LEU A 1 262 ? 1.017 -11.794 -12.280 1.00 81.31 262 LEU A CA 1
ATOM 2029 C C . LEU A 1 262 ? -0.226 -12.653 -11.970 1.00 81.31 262 LEU A C 1
ATOM 2031 O O . LEU A 1 262 ? -0.065 -13.752 -11.447 1.00 81.31 262 LEU A O 1
ATOM 2035 N N . ASN A 1 263 ? -1.464 -12.200 -12.229 1.00 69.69 263 ASN A N 1
ATOM 2036 C CA . ASN A 1 263 ? -2.630 -13.111 -12.257 1.00 69.69 263 ASN A CA 1
ATOM 2037 C C . ASN A 1 263 ? -3.943 -12.473 -12.773 1.00 69.69 263 ASN A C 1
ATOM 2039 O O . ASN A 1 263 ? -4.710 -11.956 -11.972 1.00 69.69 263 ASN A O 1
ATOM 2043 N N . GLN A 1 264 ? -4.316 -12.607 -14.050 1.00 60.06 264 GLN A N 1
ATOM 2044 C CA . GLN A 1 264 ? -5.622 -12.090 -14.522 1.00 60.06 264 GLN A CA 1
ATOM 2045 C C . GLN A 1 264 ? -6.863 -12.836 -13.980 1.00 60.06 264 GLN A C 1
ATOM 2047 O O . GLN A 1 264 ? -7.951 -12.267 -13.963 1.00 60.06 264 GLN A O 1
ATOM 2052 N N . HIS A 1 265 ? -6.741 -14.095 -13.539 1.00 57.75 265 HIS A N 1
ATOM 2053 C CA . HIS A 1 265 ? -7.901 -14.890 -13.099 1.00 57.75 265 HIS A CA 1
ATOM 2054 C C . HIS A 1 265 ? -8.327 -14.604 -11.649 1.00 57.75 265 HIS A C 1
ATOM 2056 O O . HIS A 1 265 ? -9.479 -14.849 -11.298 1.00 57.75 265 HIS A O 1
ATOM 2062 N N . GLU A 1 266 ? -7.427 -14.066 -10.816 1.00 53.88 266 GLU A N 1
ATOM 2063 C CA . GLU A 1 266 ? -7.728 -13.652 -9.432 1.00 53.88 266 GLU A CA 1
ATOM 2064 C C . GLU A 1 266 ? -7.543 -12.139 -9.194 1.00 53.88 266 GLU A C 1
ATOM 2066 O O . GLU A 1 266 ? -8.052 -11.618 -8.200 1.00 53.88 266 GLU A O 1
ATOM 2071 N N . VAL A 1 267 ? -6.837 -11.410 -10.072 1.00 54.44 267 VAL A N 1
ATOM 2072 C CA . VAL A 1 267 ? -6.588 -9.967 -9.916 1.00 54.44 267 VAL A CA 1
ATOM 2073 C C . VAL A 1 267 ? -7.549 -9.174 -10.785 1.00 54.44 267 VAL A C 1
ATOM 2075 O O . VAL A 1 267 ? -7.511 -9.199 -12.011 1.00 54.44 267 VAL A O 1
ATOM 2078 N N . ASN A 1 268 ? -8.387 -8.388 -10.121 1.00 65.56 268 ASN A N 1
ATOM 2079 C CA . ASN A 1 268 ? -9.080 -7.283 -10.756 1.00 65.56 268 ASN A CA 1
ATOM 2080 C C . ASN A 1 268 ? -8.036 -6.195 -11.071 1.00 65.56 268 ASN A C 1
ATOM 2082 O O . ASN A 1 268 ? -7.497 -5.588 -10.143 1.00 65.56 268 ASN A O 1
ATOM 2086 N N . ASN A 1 269 ? -7.762 -5.923 -12.352 1.00 70.56 269 ASN A N 1
ATOM 2087 C CA . ASN A 1 269 ? -6.847 -4.854 -12.790 1.00 70.56 269 ASN A CA 1
ATOM 2088 C C . ASN A 1 269 ? -7.174 -3.493 -12.139 1.00 70.56 269 ASN A C 1
ATOM 2090 O O . ASN A 1 269 ? -6.279 -2.678 -11.911 1.00 70.56 269 ASN A O 1
ATOM 2094 N N . GLN A 1 270 ? -8.434 -3.260 -11.747 1.00 76.94 270 GLN A N 1
ATOM 2095 C CA . GLN A 1 270 ? -8.822 -2.080 -10.970 1.00 76.94 270 GLN A CA 1
ATOM 2096 C C . GLN A 1 270 ? -8.248 -2.092 -9.545 1.00 76.94 270 GLN A C 1
ATOM 2098 O O . GLN A 1 270 ? -7.852 -1.044 -9.040 1.00 76.94 270 GLN A O 1
ATOM 2103 N N . THR A 1 271 ? -8.183 -3.248 -8.881 1.00 79.06 271 THR A N 1
ATOM 2104 C CA . THR A 1 271 ? -7.573 -3.396 -7.549 1.00 79.06 271 THR A CA 1
ATOM 2105 C C . THR A 1 271 ? -6.065 -3.173 -7.613 1.00 79.06 271 THR A C 1
ATOM 2107 O O . THR A 1 271 ? -5.537 -2.389 -6.823 1.00 79.06 271 THR A O 1
ATOM 2110 N N . ALA A 1 272 ? -5.389 -3.774 -8.597 1.00 82.06 272 ALA A N 1
ATOM 2111 C CA . ALA A 1 272 ? -3.965 -3.547 -8.846 1.00 82.06 272 ALA A CA 1
ATOM 2112 C C . ALA A 1 272 ? -3.668 -2.066 -9.128 1.00 82.06 272 ALA A C 1
ATOM 2114 O O . ALA A 1 272 ? -2.805 -1.471 -8.481 1.00 82.06 272 ALA A O 1
ATOM 2115 N N . GLY A 1 273 ? -4.464 -1.429 -9.996 1.00 85.12 273 GLY A N 1
ATOM 2116 C CA . GLY A 1 273 ? -4.360 0.003 -10.281 1.00 85.12 273 GLY A CA 1
ATOM 2117 C C . GLY A 1 273 ? -4.584 0.887 -9.047 1.00 85.12 273 GLY A C 1
ATOM 2118 O O . GLY A 1 273 ? -3.847 1.849 -8.833 1.00 85.12 273 GLY A O 1
ATOM 2119 N N . ARG A 1 274 ? -5.540 0.541 -8.171 1.00 84.81 274 ARG A N 1
ATOM 2120 C CA . ARG A 1 274 ? -5.747 1.243 -6.888 1.00 84.81 274 ARG A CA 1
ATOM 2121 C C . ARG A 1 274 ? -4.543 1.102 -5.960 1.00 84.81 274 ARG A C 1
ATOM 2123 O O . ARG A 1 274 ? -4.124 2.090 -5.361 1.00 84.81 274 ARG A O 1
ATOM 2130 N N . HIS A 1 275 ? -3.976 -0.099 -5.834 1.00 86.38 275 HIS A N 1
ATOM 2131 C CA . HIS A 1 275 ? -2.789 -0.333 -5.004 1.00 86.38 275 HIS A CA 1
ATOM 2132 C C . HIS A 1 275 ? -1.570 0.417 -5.541 1.00 86.38 275 HIS A C 1
ATOM 2134 O O . HIS A 1 275 ? -0.856 1.048 -4.762 1.00 86.38 275 HIS A O 1
ATOM 2140 N N . PHE A 1 276 ? -1.383 0.424 -6.860 1.00 90.00 276 PHE A N 1
ATOM 2141 C CA . PHE A 1 276 ? -0.343 1.207 -7.512 1.00 90.00 276 PHE A CA 1
ATOM 2142 C C . PHE A 1 276 ? -0.522 2.712 -7.265 1.00 90.00 276 PHE A C 1
ATOM 2144 O O . PHE A 1 276 ? 0.423 3.382 -6.856 1.00 90.00 276 PHE A O 1
ATOM 2151 N N . SER A 1 277 ? -1.745 3.236 -7.396 1.00 89.38 277 SER A N 1
ATOM 2152 C CA . SER A 1 277 ? -2.038 4.646 -7.110 1.00 89.38 277 SER A CA 1
ATOM 2153 C C . SER A 1 277 ? -1.767 5.017 -5.646 1.00 89.38 277 SER A C 1
ATOM 2155 O O . SER A 1 277 ? -1.158 6.051 -5.371 1.00 89.38 277 SER A O 1
ATOM 2157 N N . MET A 1 278 ? -2.150 4.161 -4.689 1.00 89.38 278 MET A N 1
ATOM 2158 C CA . MET A 1 278 ? -1.824 4.367 -3.272 1.00 89.38 278 MET A CA 1
ATOM 2159 C C . MET A 1 278 ? -0.312 4.354 -3.024 1.00 89.38 278 MET A C 1
ATOM 2161 O O . MET A 1 278 ? 0.193 5.197 -2.283 1.00 89.38 278 MET A O 1
ATOM 2165 N N . LEU A 1 279 ? 0.427 3.450 -3.671 1.00 91.69 279 LEU A N 1
ATOM 2166 C CA . LEU A 1 279 ? 1.885 3.416 -3.594 1.00 91.69 279 LEU A CA 1
ATOM 2167 C C . LEU A 1 279 ? 2.508 4.702 -4.161 1.00 91.69 279 LEU A C 1
ATOM 2169 O O . LEU A 1 279 ? 3.356 5.303 -3.502 1.00 91.69 279 LEU A O 1
ATOM 2173 N N . ALA A 1 280 ? 2.049 5.180 -5.320 1.00 91.44 280 ALA A N 1
ATOM 2174 C CA . ALA A 1 280 ? 2.504 6.442 -5.903 1.00 91.44 280 ALA A CA 1
ATOM 2175 C C . ALA A 1 280 ? 2.224 7.635 -4.971 1.00 91.44 280 ALA A C 1
ATOM 2177 O O . ALA A 1 280 ? 3.087 8.490 -4.769 1.00 91.44 280 ALA A O 1
ATOM 2178 N N . GLN A 1 281 ? 1.047 7.678 -4.337 1.00 90.56 281 GLN A N 1
ATOM 2179 C CA . GLN A 1 281 ? 0.722 8.687 -3.322 1.00 90.56 281 GLN A CA 1
ATOM 2180 C C . GLN A 1 281 ? 1.645 8.600 -2.099 1.00 90.56 281 GLN A C 1
ATOM 2182 O O . GLN A 1 281 ? 2.044 9.637 -1.567 1.00 90.56 281 GLN A O 1
ATOM 2187 N N . ALA A 1 282 ? 2.013 7.391 -1.665 1.00 90.75 282 ALA A N 1
ATOM 2188 C CA . ALA A 1 282 ? 2.894 7.193 -0.516 1.00 90.75 282 ALA A CA 1
ATOM 2189 C C . ALA A 1 282 ? 4.304 7.707 -0.819 1.00 90.75 282 ALA A C 1
ATOM 2191 O O . ALA A 1 282 ? 4.870 8.440 -0.014 1.00 90.75 282 ALA A O 1
ATOM 2192 N N . VAL A 1 283 ? 4.834 7.405 -2.010 1.00 91.00 283 VAL A N 1
ATOM 2193 C CA . VAL A 1 283 ? 6.136 7.914 -2.469 1.00 91.00 283 VAL A CA 1
ATOM 2194 C C . VAL A 1 283 ? 6.137 9.445 -2.514 1.00 91.00 283 VAL A C 1
ATOM 2196 O O . VAL A 1 283 ? 7.036 10.065 -1.946 1.00 91.00 283 VAL A O 1
ATOM 2199 N N . ARG A 1 284 ? 5.098 10.074 -3.087 1.00 90.00 284 ARG A N 1
ATOM 2200 C CA . ARG A 1 284 ? 4.956 11.545 -3.082 1.00 90.00 284 ARG A CA 1
ATOM 2201 C C . ARG A 1 284 ? 4.914 12.118 -1.674 1.00 90.00 284 ARG A C 1
ATOM 2203 O O . ARG A 1 284 ? 5.530 13.146 -1.411 1.00 90.00 284 ARG A O 1
ATOM 2210 N N . HIS A 1 285 ? 4.189 11.468 -0.766 1.00 89.00 285 HIS A N 1
ATOM 2211 C CA . HIS A 1 285 ? 4.084 11.924 0.613 1.00 89.00 285 HIS A CA 1
ATOM 2212 C C . HIS A 1 285 ? 5.430 11.855 1.345 1.00 89.00 285 HIS A C 1
ATOM 2214 O O . HIS A 1 285 ? 5.837 12.856 1.934 1.00 89.00 285 HIS A O 1
ATOM 2220 N N . ILE A 1 286 ? 6.140 10.726 1.237 1.00 88.12 286 ILE A N 1
ATOM 2221 C CA . ILE A 1 286 ? 7.487 10.534 1.798 1.00 88.12 286 ILE A CA 1
ATOM 2222 C C . ILE A 1 286 ? 8.448 11.605 1.270 1.00 88.12 286 ILE A C 1
ATOM 2224 O O . ILE A 1 286 ? 9.248 12.150 2.019 1.00 88.12 286 ILE A O 1
ATOM 2228 N N . ARG A 1 287 ? 8.346 11.952 -0.014 1.00 83.19 287 ARG A N 1
ATOM 2229 C CA . ARG A 1 287 ? 9.193 12.969 -0.641 1.00 83.19 287 ARG A CA 1
ATOM 2230 C C . ARG A 1 287 ? 8.824 14.402 -0.252 1.00 83.19 287 ARG A C 1
ATOM 2232 O O . ARG A 1 287 ? 9.700 15.256 -0.143 1.00 83.19 287 ARG A O 1
ATOM 2239 N N . SER A 1 288 ? 7.542 14.675 -0.010 1.00 82.44 288 SE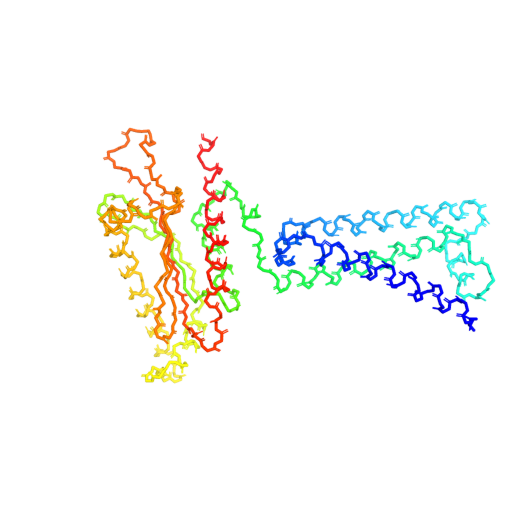R A N 1
ATOM 2240 C CA . SER A 1 288 ? 7.033 16.030 0.248 1.00 82.44 288 SER A CA 1
ATOM 2241 C C . SER A 1 288 ? 7.616 16.717 1.488 1.00 82.44 288 SER A C 1
ATOM 2243 O O . SER A 1 288 ? 7.578 17.944 1.561 1.00 82.44 288 SER A O 1
ATOM 2245 N N . GLY A 1 289 ? 8.153 15.971 2.460 1.00 69.00 289 GLY A N 1
ATOM 2246 C CA . GLY A 1 289 ? 8.859 16.567 3.598 1.00 69.00 289 GLY A CA 1
ATOM 2247 C C . GLY A 1 289 ? 10.364 16.739 3.385 1.00 69.00 289 GLY A C 1
ATOM 2248 O O . GLY A 1 289 ? 10.992 17.382 4.216 1.00 69.00 289 GLY A O 1
ATOM 2249 N N . VAL A 1 290 ? 10.930 16.246 2.276 1.00 64.62 290 VAL A N 1
ATOM 2250 C CA . VAL A 1 290 ? 12.316 16.533 1.867 1.00 64.62 290 VAL A CA 1
ATOM 2251 C C . VAL A 1 290 ? 12.398 17.872 1.134 1.00 64.62 290 VAL A C 1
ATOM 2253 O O . VAL A 1 290 ? 13.300 18.644 1.402 1.00 64.62 290 VAL A O 1
ATOM 2256 N N . VAL A 1 291 ? 11.429 18.185 0.266 1.00 59.53 291 VAL A N 1
ATOM 2257 C CA . VAL A 1 291 ? 11.398 19.440 -0.525 1.00 59.53 291 VAL A CA 1
ATOM 2258 C C . VAL A 1 291 ? 11.103 20.686 0.334 1.00 59.53 291 VAL A C 1
ATOM 2260 O O . VAL A 1 291 ? 11.298 21.812 -0.108 1.00 59.53 291 VAL A O 1
ATOM 2263 N N . LYS A 1 292 ? 10.598 20.501 1.561 1.00 53.97 292 LYS A N 1
ATOM 2264 C CA . LYS A 1 292 ? 10.236 21.594 2.483 1.00 53.97 292 LYS A CA 1
ATOM 2265 C C . LYS A 1 292 ? 11.340 21.983 3.474 1.00 53.97 292 LYS A C 1
ATOM 2267 O O . LYS A 1 292 ? 11.117 22.922 4.235 1.00 53.97 292 LYS A O 1
ATOM 2272 N N . ASN A 1 293 ? 12.467 21.273 3.478 1.00 42.97 293 ASN A N 1
ATOM 2273 C CA . ASN A 1 293 ? 13.661 21.617 4.257 1.00 42.97 293 ASN A CA 1
ATOM 2274 C C . ASN A 1 293 ? 14.758 22.119 3.321 1.00 42.97 293 ASN A C 1
ATOM 2276 O O . ASN A 1 293 ? 15.589 22.912 3.807 1.00 42.97 293 ASN A O 1
#

Radius of gyration: 26.62 Å; chains: 1; bounding box: 65×53×75 Å

Foldseek 3Di:
DDPVVVVVVVVLVVVLVVCVCCQQPDDDPDHSLVPCQVVLVVLVVLLVVLLVQLVVLLVVVCVVVVHDSVVLQVCVVVPDDNDPSNVSSVSSNVSSVVSVVVSVCCVVQHQHFLLPQALADPDLLVSLQVLQQRLCPHPQAFQKKWKWKDWQLDIHTSYIHHDLVVLLVLQCPDPPRHQDPDPVRSNVVSVVVVVVQVVVLSVCVNCVVVVVVVCVVVDDDDWDKDWDDDPFWIKIKTFLDWFDCPPPDPTGMTMMMITIDGGPVRHDVVRNVVSSVSSSSSSNSNNVSVVVD

Secondary structure (DSSP, 8-state):
--HHHHHHHHHHHHHHHHHHHHHHHSSS-S-HHHHHHHHGGGHHHHHHHHHHHHHHHHHHHHHHHT--HHHHHHHHHTTS---HHHHHHHHHHHHHHHHHHHHHHHHHHSPPPGGGS-SS-SSHHHHHHHHHHHHHHSTTT-SEEEEEEEETTEEEEEEEEE-HHHHHHHHTTSTT----SSHHHHHHHHHHHHHHHHHHHHHHHHTHHHHHHHHGGG--SS--EEEEEETTEEEEEEEEE----TTS-SS-EEEEEEEEE--TTT--HHHHHHHHHHHHHHHHHHHHTTTT-

Organism: NCBI:txid1908690

pLDDT: mean 77.23, std 14.87, range [39.22, 95.12]

Sequence (293 aa):
MDFNDLFQAAGYAAVAYLVFNVLISFGSGRPLVEWINPGRRFLPPLTVALLILAGGLLHKASLRYQQDHLDLLRVMISKDQAKPEVLGAVAITLFALSVLPVFVWCWLFLPRDPRTFSPNPKNLIEEYTRALKHYVRWSGGLDYAVLCEVSGERVDVLATGAAARDILRGLNRLPGVHAAPDAGTGRALVEEQQKLWAALARELFLKWPEFSRTLVPVRQGGTVAVCFDLRYGAVFAEMVEAGADLAGGPTPIALFLFGVTLNQHEVNNQTAGRHFSMLAQAVRHIRSGVVKN